Protein AF-A0A438KD83-F1 (afdb_monomer)

Nearest PDB structures (foldseek):
  3n6s-assembly1_A  TM=7.634E-01  e=1.535E-05  Homo sapiens
  3mva-assembly1_O  TM=7.651E-01  e=2.770E-05  Homo sapiens
  5crk-assembly1_O  TM=7.464E-01  e=3.279E-05  Homo sapiens
  3m66-assembly1_A  TM=6.874E-01  e=4.223E-05  Homo sapiens
  6z1p-assembly1_BY  TM=7.023E-01  e=1.232E-03  Tetrahymena thermophila SB210

Secondary structure (DSSP, 8-state):
-------------PPPPPPHHHHHHHHHHHHHTT---HHHHHHHHTT---S-SHHHHHHHHHHHHTT--TTTHHHHHHH-GGGGGS-IIIIIHHHHHHHHHTT--HHHHHHHHHH-GGGGGS-IIIIIHHHHHHHHHHH-SHHHHHHHHHH-GGGGGS-HHHHTHHHHHHHHHTT--HHHHHHHHHH-HHHHTS-HHHHHHHHHHHHHTT--TTSHHHHHHHHHHHTS-HHHHHIIIIIHHHHIIIIIT---HHHHHT-GGGGGS-IIIIIHHHHHHHHHHHHHHHHHHHTTT-THHHHHHHTSS-GGGGT---TTS---S--

Organism: Vitis vinifera (NCBI:txid29760)

InterPro domains:
  IPR003690 Transcription termination factor, mitochondrial/chloroplastic [PF02536] (60-212)
  IPR003690 Transcription termination factor, mitochondrial/chloroplastic [PF02536] (242-287)
  IPR003690 Transcription termination factor, mitochondrial/chloroplastic [PTHR13068] (23-239)
  IPR003690 Transcription termination factor, mitochondrial/chloroplastic [SM00733] (74-105)
  IPR003690 Transcription termination factor, mitochondrial/chloroplastic [SM00733] (110-141)
  IPR003690 Transcription termination factor, mitochondrial/chloroplastic [SM00733] (146-177)
  IPR003690 Transcription termination factor, mitochondrial/chloroplastic [SM00733] (182-212)
  IPR003690 Transcription termination factor, mitochondrial/chloroplastic [SM00733] (253-289)
  IPR038538 MTERF superfamily, mitochondrial/chloroplastic [G3DSA:1.25.70.10] (133-302)

Solvent-accessible surface area (backbone atoms only — not comparable to full-atom values): 18343 Å² total; per-residue (Å²): 139,87,84,84,84,80,86,77,87,77,83,80,78,71,84,78,78,79,62,71,70,47,57,51,50,28,28,48,46,32,28,74,76,42,62,28,52,69,69,50,14,52,61,37,42,75,69,40,81,52,91,66,64,68,55,36,50,46,33,53,50,54,42,41,79,42,39,37,46,79,87,37,43,27,60,24,35,68,76,45,44,54,59,44,74,46,51,44,73,84,58,46,41,60,50,53,52,52,47,42,76,52,74,38,48,40,66,51,42,22,56,34,38,41,75,39,46,69,51,75,76,51,50,51,79,84,30,40,50,54,31,51,53,50,44,33,71,66,54,71,37,51,72,46,37,48,50,18,39,69,75,31,44,66,60,55,69,41,57,44,77,80,55,36,48,58,57,53,48,54,42,45,75,66,49,32,43,69,70,43,52,40,47,38,47,46,77,45,43,61,58,58,68,45,57,68,69,64,41,54,52,44,53,51,53,43,44,76,69,69,42,54,46,75,39,65,53,31,56,50,38,42,51,37,54,70,73,48,55,70,72,57,46,44,42,35,62,79,42,61,44,42,46,43,43,34,74,74,65,66,43,58,66,73,60,49,64,71,47,42,62,66,71,63,49,51,53,80,84,47,48,49,59,52,49,53,51,48,51,53,52,52,50,52,53,50,33,68,72,40,26,88,83,39,62,65,48,47,40,42,73,72,65,78,43,58,73,73,77,70,70,63,80,68,89,82,81,80,81,86,82,90,133

Foldseek 3Di:
DDDDDDDDDDDDDDPDDDDPVQLVVQLCCCCPVQVADSVLSNVLSVVDTDDDCPQLVLLVVLLVVLQADSVLRNLLCSVPVCSSVDRCPPQQVVQSVVLVVLVQHSNLCNQLCSVPVCLSVDDVVQQQVVLLVVLCVLQVHSVLSSQLCNVPVCSSVDPCVPQQVVLVVVLVVLPQDSVLVNVCSRPPVVLSVDDPVVNVVLLVVLVVLVQRNPDSLSSVSSSLCSLDDPVLLCCCRVHDNVCCCCVVLVDDSVVCSVCVVLSSDDRVPPVVVVSVVVSLVVLVVVCVVCCVVPVVSVCCNVVVDDPVRVVPPDPPPPDDDDD

Sequence (323 aa):
MVAKGRFFSSSSTSPSSPNPNQYSFTVSYLTNSCGLSPQSALSASQKLRLVTPERPDSVLTLLRNYGITDAQLPKLLRVFPSLLLADPEKTLLPKLEFLHSKAFTRADLGRILSSCPLILSRSLDNQIIPCHNFLKSILRLDKTVVSACKRSPRILLENVKKNIVPKITALQEIGVPQSSVVFLIKHYPYVVQLKNDKFHEIVKEVMESGFDPLKMVFITAIQVFAGMSKSTWEQKWRFTGVDFLVNKMGWKLSAIIRVPITLGYSLEKRIIPRCSVGKVLILKGFVIKYQNHIPQLLNLYKGEVGVLELGFASEEICGIKQL

Mean predicted aligned error: 10.11 Å

pLDDT: mean 86.81, std 17.21, range [31.81, 98.56]

Structure (mmCIF, N/CA/C/O backbone):
data_AF-A0A438KD83-F1
#
_entry.id   AF-A0A438KD83-F1
#
loop_
_atom_site.group_PDB
_atom_site.id
_atom_site.type_symbol
_atom_site.label_atom_id
_atom_site.label_alt_id
_atom_site.label_comp_id
_atom_site.label_asym_id
_atom_site.label_entity_id
_atom_site.label_seq_id
_atom_site.pdbx_PDB_ins_code
_atom_site.Cartn_x
_atom_site.Cartn_y
_atom_site.Cartn_z
_atom_site.occupancy
_atom_site.B_iso_or_equiv
_atom_site.auth_seq_id
_atom_site.auth_comp_id
_atom_site.auth_asym_id
_atom_site.auth_atom_id
_atom_site.pdbx_PDB_model_num
ATOM 1 N N . MET A 1 1 ? 45.693 -56.301 -14.008 1.00 40.53 1 MET A N 1
ATOM 2 C CA . MET A 1 1 ? 46.792 -55.309 -14.074 1.00 40.53 1 MET A CA 1
ATOM 3 C C . MET A 1 1 ? 46.640 -54.494 -15.348 1.00 40.53 1 MET A C 1
ATOM 5 O O . MET A 1 1 ? 46.273 -55.067 -16.361 1.00 40.53 1 MET A O 1
ATOM 9 N N . VAL A 1 2 ? 46.952 -53.194 -15.264 1.00 34.53 2 VAL A N 1
ATOM 10 C CA . VAL A 1 2 ? 46.914 -52.150 -16.314 1.00 34.53 2 VAL A CA 1
ATOM 11 C C . VAL A 1 2 ? 45.548 -51.479 -16.539 1.00 34.53 2 VAL A C 1
ATOM 13 O O . VAL A 1 2 ? 44.796 -51.821 -17.444 1.00 34.53 2 VAL A O 1
ATOM 16 N N . ALA A 1 3 ? 45.275 -50.440 -15.741 1.00 32.44 3 ALA A N 1
ATOM 17 C CA . ALA A 1 3 ? 44.326 -49.380 -16.078 1.00 32.44 3 ALA A CA 1
ATOM 18 C C . ALA A 1 3 ? 45.110 -48.187 -16.661 1.00 32.44 3 ALA A C 1
ATOM 20 O O . ALA A 1 3 ? 45.987 -47.633 -16.000 1.00 32.44 3 ALA A O 1
ATOM 21 N N . LYS A 1 4 ? 44.821 -47.810 -17.913 1.00 34.84 4 LYS A N 1
ATOM 22 C CA . LYS A 1 4 ? 45.361 -46.605 -18.566 1.00 34.84 4 LYS A CA 1
ATOM 23 C C . LYS A 1 4 ? 44.558 -45.383 -18.111 1.00 34.84 4 LYS A C 1
ATOM 25 O O . LYS A 1 4 ? 43.408 -45.223 -18.512 1.00 34.84 4 LYS A O 1
ATOM 30 N N . GLY A 1 5 ? 45.169 -44.518 -17.306 1.00 31.81 5 GLY A N 1
ATOM 31 C CA . GLY A 1 5 ? 44.632 -43.195 -16.985 1.00 31.81 5 GLY A CA 1
ATOM 32 C C . GLY A 1 5 ? 44.773 -42.244 -18.176 1.00 31.81 5 GLY A C 1
ATOM 33 O O . GLY A 1 5 ? 45.874 -42.038 -18.682 1.00 31.81 5 GLY A O 1
ATOM 34 N N . ARG A 1 6 ? 43.659 -41.664 -18.634 1.00 34.44 6 ARG A N 1
ATOM 35 C CA . ARG A 1 6 ? 43.655 -40.496 -19.526 1.00 34.44 6 ARG A CA 1
ATOM 36 C C . ARG A 1 6 ? 43.576 -39.243 -18.656 1.00 34.44 6 ARG A C 1
ATOM 38 O O . ARG A 1 6 ? 42.544 -38.992 -18.042 1.00 34.44 6 ARG A O 1
ATOM 45 N N . PHE A 1 7 ? 44.658 -38.473 -18.607 1.00 33.97 7 PHE A N 1
ATOM 46 C CA . PHE A 1 7 ? 44.646 -37.115 -18.071 1.00 33.97 7 PHE A CA 1
ATOM 47 C C . PHE A 1 7 ? 43.997 -36.187 -19.105 1.00 33.97 7 PHE A C 1
ATOM 49 O O . PHE A 1 7 ? 44.507 -36.040 -20.213 1.00 33.97 7 PHE A O 1
ATOM 56 N N . PHE A 1 8 ? 42.866 -35.576 -18.754 1.00 36.00 8 PHE A N 1
ATOM 57 C CA . PHE A 1 8 ? 42.316 -34.436 -19.484 1.00 36.00 8 PHE A CA 1
ATOM 58 C C . PHE A 1 8 ? 42.875 -33.155 -18.855 1.00 36.00 8 PHE A C 1
ATOM 60 O O . PHE A 1 8 ? 42.572 -32.844 -17.706 1.00 36.00 8 PHE A O 1
ATOM 67 N N . SER A 1 9 ? 43.697 -32.414 -19.598 1.00 33.00 9 SER A N 1
ATOM 68 C CA . SER A 1 9 ? 44.111 -31.059 -19.229 1.00 33.00 9 SER A CA 1
ATOM 69 C C . SER A 1 9 ? 42.946 -30.098 -19.467 1.00 33.00 9 SER A C 1
ATOM 71 O O . SER A 1 9 ? 42.657 -29.743 -20.606 1.00 33.00 9 SER A O 1
ATOM 73 N N . SER A 1 10 ? 42.263 -29.674 -18.403 1.00 33.66 10 SER A N 1
ATOM 74 C CA . SER A 1 10 ? 41.317 -28.558 -18.462 1.00 33.66 10 SER A CA 1
ATOM 75 C C . SER A 1 10 ? 42.074 -27.244 -18.275 1.00 33.66 10 SER A C 1
ATOM 77 O O . SER A 1 10 ? 42.547 -26.947 -17.177 1.00 33.66 10 SER A O 1
ATOM 79 N N . SER A 1 11 ? 42.190 -26.447 -19.333 1.00 32.41 11 SER A N 1
ATOM 80 C CA . SER A 1 11 ? 42.606 -25.050 -19.241 1.00 32.41 11 SER A CA 1
ATOM 81 C C . SER A 1 11 ? 41.512 -24.248 -18.532 1.00 32.41 11 SER A C 1
ATOM 83 O O . SER A 1 11 ? 40.443 -23.980 -19.076 1.00 32.41 11 SER A O 1
ATOM 85 N N . SER A 1 12 ? 41.768 -23.872 -17.281 1.00 33.94 12 SER A N 1
ATOM 86 C CA . SER A 1 12 ? 40.937 -22.930 -16.539 1.00 33.94 12 SER A CA 1
ATOM 87 C C . SER A 1 12 ? 41.144 -21.523 -17.105 1.00 33.94 12 SER A C 1
ATOM 89 O O . SER A 1 12 ? 42.102 -20.836 -16.750 1.00 33.94 12 SER A O 1
ATOM 91 N N . THR A 1 13 ? 40.260 -21.073 -17.993 1.00 37.03 13 THR A N 1
ATOM 92 C CA . THR A 1 13 ? 40.142 -19.645 -18.306 1.00 37.03 13 THR A CA 1
ATOM 93 C C . THR A 1 13 ? 39.572 -18.922 -17.092 1.00 37.03 13 THR A C 1
ATOM 95 O O . THR A 1 13 ? 38.383 -19.032 -16.789 1.00 37.03 13 THR A O 1
ATOM 98 N N . SER A 1 14 ? 40.434 -18.193 -16.389 1.00 40.38 14 SER A N 1
ATOM 99 C CA . SER A 1 14 ? 40.052 -17.228 -15.360 1.00 40.38 14 SER A CA 1
ATOM 100 C C . SER A 1 14 ? 39.057 -16.208 -15.934 1.00 40.38 14 SER A C 1
ATOM 102 O O . SER A 1 14 ? 39.240 -15.766 -17.072 1.00 40.38 14 SER A O 1
ATOM 104 N N . PRO A 1 15 ? 38.021 -15.785 -15.186 1.00 42.84 15 PRO A N 1
ATOM 105 C CA . PRO A 1 15 ? 37.144 -14.716 -15.639 1.00 42.84 15 PRO A CA 1
ATOM 106 C C . PRO A 1 15 ? 37.966 -13.429 -15.748 1.00 42.84 15 PRO A C 1
ATOM 108 O O . PRO A 1 15 ? 38.537 -12.956 -14.766 1.00 42.84 15 PRO A O 1
ATOM 111 N N . SER A 1 16 ? 38.049 -12.879 -16.959 1.00 44.59 16 SER A N 1
ATOM 112 C CA . SER A 1 16 ? 38.706 -11.603 -17.234 1.00 44.59 16 SER A CA 1
ATOM 113 C C . SER A 1 16 ? 38.152 -10.521 -16.306 1.00 44.59 16 SER A C 1
ATOM 115 O O . SER A 1 16 ? 36.945 -10.250 -16.315 1.00 44.59 16 SER A O 1
ATOM 117 N N . SER A 1 17 ? 39.026 -9.896 -15.520 1.00 48.81 17 SER A N 1
ATOM 118 C CA . SER A 1 17 ? 38.699 -8.708 -14.739 1.00 48.81 17 SER A CA 1
ATOM 119 C C . SER A 1 17 ? 38.119 -7.621 -15.662 1.00 48.81 17 SER A C 1
ATOM 121 O O . SER A 1 17 ? 38.609 -7.424 -16.778 1.00 48.81 17 SER A O 1
ATOM 123 N N . PRO A 1 18 ? 37.042 -6.918 -15.267 1.00 49.91 18 PRO A N 1
ATOM 124 C CA . PRO A 1 18 ? 36.471 -5.876 -16.111 1.00 49.91 18 PRO A CA 1
ATOM 125 C C . PRO A 1 18 ? 37.455 -4.718 -16.339 1.00 49.91 18 PRO A C 1
ATOM 127 O O . PRO A 1 18 ? 38.092 -4.242 -15.403 1.00 49.91 18 PRO A O 1
ATOM 130 N N . ASN A 1 19 ? 37.500 -4.206 -17.569 1.00 50.91 19 ASN A N 1
ATOM 131 C CA . ASN A 1 19 ? 38.259 -3.013 -17.938 1.00 50.91 19 ASN A CA 1
ATOM 132 C C . ASN A 1 19 ? 37.745 -1.762 -17.168 1.00 50.91 19 ASN A C 1
ATOM 134 O O . ASN A 1 19 ? 36.548 -1.457 -17.274 1.00 50.91 19 ASN A O 1
ATOM 138 N N . PRO A 1 20 ? 38.606 -1.010 -16.448 1.00 57.19 20 PRO A N 1
ATOM 139 C CA . PRO A 1 20 ? 38.239 0.204 -15.701 1.00 57.19 20 PRO A CA 1
ATOM 140 C C . PRO A 1 20 ? 37.475 1.250 -16.529 1.00 57.19 20 PRO A C 1
ATOM 142 O O . PRO A 1 20 ? 36.573 1.921 -16.021 1.00 57.19 20 PRO A O 1
ATOM 145 N N . ASN A 1 21 ? 37.764 1.338 -17.832 1.00 61.16 21 ASN A N 1
ATOM 146 C CA . ASN A 1 21 ? 37.166 2.330 -18.728 1.00 61.16 21 ASN A CA 1
ATOM 147 C C . ASN A 1 21 ? 35.657 2.114 -18.957 1.00 61.16 21 ASN A C 1
ATOM 149 O O . ASN A 1 21 ? 34.928 3.073 -19.204 1.00 61.16 21 ASN A O 1
ATOM 153 N N . GLN A 1 22 ? 35.145 0.883 -18.828 1.00 58.66 22 GLN A N 1
ATOM 154 C CA . GLN A 1 22 ? 33.712 0.606 -19.028 1.00 58.66 22 GLN A CA 1
ATOM 155 C C . GLN A 1 22 ? 32.858 0.910 -17.791 1.00 58.66 22 GLN A C 1
ATOM 157 O O . GLN A 1 22 ? 31.693 1.299 -17.918 1.00 58.66 22 GLN A O 1
ATOM 162 N N . TYR A 1 23 ? 33.437 0.800 -16.593 1.00 68.81 23 TYR A N 1
ATOM 163 C CA . TYR A 1 23 ? 32.801 1.341 -15.392 1.00 68.81 23 TYR A CA 1
ATOM 164 C C . TYR A 1 23 ? 32.743 2.866 -15.448 1.00 68.81 23 TYR A C 1
ATOM 166 O O . TYR A 1 23 ? 31.722 3.445 -15.077 1.00 68.81 23 TYR A O 1
ATOM 174 N N . SER A 1 24 ? 33.784 3.497 -15.998 1.00 79.69 24 SER A N 1
ATOM 175 C CA . SER A 1 24 ? 33.802 4.941 -16.235 1.00 79.69 24 SER A CA 1
ATOM 176 C C . SER A 1 24 ? 32.681 5.390 -17.184 1.00 79.69 24 SER A C 1
ATOM 178 O O . SER A 1 24 ? 31.947 6.324 -16.852 1.00 79.69 24 SER A O 1
ATOM 180 N N . PHE A 1 25 ? 32.439 4.673 -18.293 1.00 91.88 25 PHE A N 1
ATOM 181 C CA . PHE A 1 25 ? 31.292 4.956 -19.174 1.00 91.88 25 PHE A CA 1
ATOM 182 C C . PHE A 1 25 ? 29.944 4.823 -18.453 1.00 91.88 25 PHE A C 1
ATOM 184 O O . PHE A 1 25 ? 29.134 5.746 -18.491 1.00 91.88 25 PHE A O 1
ATOM 191 N N . THR A 1 26 ? 29.707 3.704 -17.757 1.00 94.81 26 THR A N 1
ATOM 192 C CA . THR A 1 26 ? 28.424 3.464 -17.071 1.00 94.81 26 THR A CA 1
ATOM 193 C C . THR A 1 26 ? 28.135 4.547 -16.028 1.00 94.81 26 THR A C 1
ATOM 195 O O . THR A 1 26 ? 27.030 5.083 -15.988 1.00 94.81 26 THR A O 1
ATOM 198 N N . VAL A 1 27 ? 29.122 4.906 -15.200 1.00 94.31 27 VAL A N 1
ATOM 199 C CA . VAL A 1 27 ? 28.967 5.959 -14.181 1.00 94.31 27 VAL A CA 1
ATOM 200 C C . VAL A 1 27 ? 28.710 7.321 -14.829 1.00 94.31 27 VAL A C 1
ATOM 202 O O . VAL A 1 27 ? 27.822 8.050 -14.380 1.00 94.31 27 VAL A O 1
ATOM 205 N N . SER A 1 28 ? 29.429 7.644 -15.907 1.00 94.56 28 SER A N 1
ATOM 206 C CA . SER A 1 28 ? 29.265 8.910 -16.633 1.00 94.56 28 SER A CA 1
ATOM 207 C C . SER A 1 28 ? 27.881 9.017 -17.275 1.00 94.56 28 SER A C 1
ATOM 209 O O . SER A 1 28 ? 27.202 10.025 -17.102 1.00 94.56 28 SER A O 1
ATOM 211 N N . TYR A 1 29 ? 27.412 7.957 -17.939 1.00 96.25 29 TYR A N 1
ATOM 212 C CA . TYR A 1 29 ? 26.078 7.901 -18.543 1.00 96.25 29 TYR A CA 1
ATOM 213 C C . TYR A 1 29 ? 24.969 8.052 -17.491 1.00 96.25 29 TYR A C 1
ATOM 215 O O . TYR A 1 29 ? 24.037 8.840 -17.649 1.00 96.25 29 TYR A O 1
ATOM 223 N N . LEU A 1 30 ? 25.082 7.332 -16.373 1.00 96.25 30 LEU A N 1
ATOM 224 C CA . LEU A 1 30 ? 24.115 7.407 -15.278 1.00 96.25 30 LEU A CA 1
ATOM 225 C C . LEU A 1 30 ? 24.065 8.799 -14.625 1.00 96.25 30 LEU A C 1
ATOM 227 O O . LEU A 1 30 ? 22.999 9.237 -14.191 1.00 96.25 30 LEU A O 1
ATOM 231 N N . THR A 1 31 ? 25.194 9.500 -14.565 1.00 95.62 31 THR A N 1
ATOM 232 C CA . THR A 1 31 ? 25.260 10.857 -14.005 1.00 95.62 31 THR A CA 1
ATOM 233 C C . THR A 1 31 ? 24.697 11.879 -14.992 1.00 95.62 31 THR A C 1
ATOM 235 O O . THR A 1 31 ? 23.774 12.618 -14.657 1.00 95.62 31 THR A O 1
ATOM 238 N N . ASN A 1 32 ? 25.197 11.870 -16.228 1.00 93.81 32 ASN A N 1
ATOM 239 C CA . ASN A 1 32 ? 24.939 12.923 -17.210 1.00 93.81 32 ASN A CA 1
ATOM 240 C C . ASN A 1 32 ? 23.591 12.749 -17.922 1.00 93.81 32 ASN A C 1
ATOM 242 O O . ASN A 1 32 ? 22.862 13.720 -18.092 1.00 93.81 32 ASN A O 1
ATOM 246 N N . SER A 1 33 ? 23.237 11.518 -18.305 1.00 93.94 33 SER A N 1
ATOM 247 C CA . SER A 1 33 ? 22.031 11.237 -19.099 1.00 93.94 33 SER A CA 1
ATOM 248 C C . SER A 1 33 ? 20.834 10.822 -18.243 1.00 93.94 33 SER A C 1
ATOM 250 O O . SER A 1 33 ? 19.690 11.089 -18.604 1.00 93.94 33 SER A O 1
ATOM 252 N N . CYS A 1 34 ? 21.076 10.167 -17.101 1.00 94.19 34 CYS A N 1
ATOM 253 C CA . CYS A 1 34 ? 20.008 9.701 -16.205 1.00 94.19 34 CYS A CA 1
ATOM 254 C C . CYS A 1 34 ? 19.778 10.610 -14.985 1.00 94.19 34 CYS A C 1
ATOM 256 O O . CYS A 1 34 ? 18.840 10.358 -14.225 1.00 94.19 34 CYS A O 1
ATOM 258 N N . GLY A 1 35 ? 20.622 11.628 -14.769 1.00 94.56 35 GLY A N 1
ATOM 259 C CA . GLY A 1 35 ? 20.488 12.598 -13.677 1.00 94.56 35 GLY A CA 1
ATOM 260 C C . GLY A 1 35 ? 20.720 12.026 -12.272 1.00 94.56 35 GLY A C 1
ATOM 261 O O . GLY A 1 35 ? 20.193 12.563 -11.294 1.00 94.56 35 GLY A O 1
ATOM 262 N N . LEU A 1 36 ? 21.449 10.911 -12.138 1.00 95.81 36 LEU A N 1
ATOM 263 C CA . LEU A 1 36 ? 21.818 10.375 -10.825 1.00 95.81 36 LEU A CA 1
ATOM 264 C C . LEU A 1 36 ? 22.938 11.203 -10.185 1.00 95.81 36 LEU A C 1
ATOM 266 O O . LEU A 1 36 ? 23.827 11.704 -10.865 1.00 95.81 36 LEU A O 1
ATOM 270 N N . SER A 1 37 ? 22.944 11.287 -8.850 1.00 95.31 37 SER A N 1
ATOM 271 C CA . SER A 1 37 ? 24.113 11.817 -8.140 1.00 95.31 37 SER A CA 1
ATOM 272 C C . SER A 1 37 ? 25.330 10.908 -8.364 1.00 95.31 37 SER A C 1
ATOM 274 O O . SER A 1 37 ? 25.139 9.693 -8.481 1.00 95.31 37 SER A O 1
ATOM 276 N N . PRO A 1 38 ? 26.572 11.428 -8.326 1.00 93.44 38 PRO A N 1
ATOM 277 C CA . PRO A 1 38 ? 27.775 10.616 -8.540 1.00 93.44 38 PRO A CA 1
ATOM 278 C C . PRO A 1 38 ? 27.840 9.365 -7.648 1.00 93.44 38 PRO A C 1
ATOM 280 O O . PRO A 1 38 ? 28.140 8.269 -8.115 1.00 93.44 38 PRO A O 1
ATOM 283 N N . GLN A 1 39 ? 27.454 9.493 -6.373 1.00 92.81 39 GLN A N 1
ATOM 284 C CA . GLN A 1 39 ? 27.379 8.362 -5.439 1.00 92.81 39 GLN A CA 1
ATOM 285 C C . GLN A 1 39 ? 26.315 7.328 -5.843 1.00 92.81 3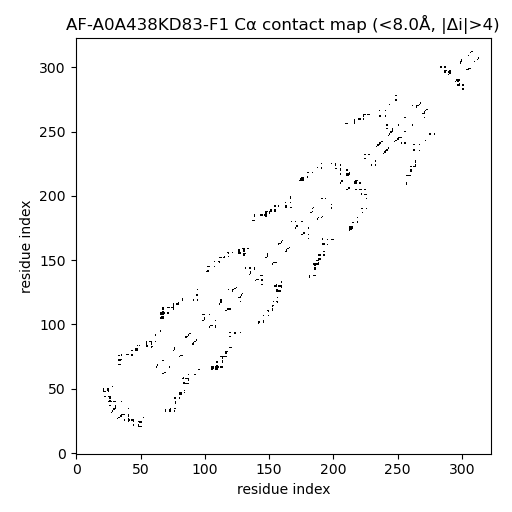9 GLN A C 1
ATOM 287 O O . GLN A 1 39 ? 26.558 6.122 -5.782 1.00 92.81 39 GLN A O 1
ATOM 292 N N . SER A 1 40 ? 25.133 7.782 -6.277 1.00 94.00 40 SER A N 1
ATOM 293 C CA . SER A 1 40 ? 24.065 6.882 -6.731 1.00 94.00 40 SER A CA 1
ATOM 294 C C . SER A 1 40 ? 24.439 6.189 -8.042 1.00 94.00 40 SER A C 1
ATOM 296 O O . SER A 1 40 ? 24.154 5.005 -8.197 1.00 94.00 40 SER A O 1
ATOM 298 N N . ALA A 1 41 ? 25.096 6.902 -8.961 1.00 94.38 41 ALA A N 1
ATOM 299 C CA . ALA A 1 41 ? 25.597 6.364 -10.221 1.00 94.38 41 ALA A CA 1
ATOM 300 C C . ALA A 1 41 ? 26.670 5.291 -9.986 1.00 94.38 41 ALA A C 1
ATOM 302 O O . ALA A 1 41 ? 26.603 4.223 -10.591 1.00 94.38 41 ALA A O 1
ATOM 303 N N . LEU A 1 42 ? 27.596 5.525 -9.048 1.00 92.88 42 LEU A N 1
ATOM 304 C CA . LEU A 1 42 ? 28.605 4.542 -8.650 1.00 92.88 42 LEU A CA 1
ATOM 305 C C . LEU A 1 42 ? 27.981 3.285 -8.024 1.00 92.88 42 LEU A C 1
ATOM 307 O O . LEU A 1 42 ? 28.355 2.169 -8.362 1.00 92.88 42 LEU A O 1
ATOM 311 N N . SER A 1 43 ? 26.991 3.440 -7.142 1.00 92.88 43 SER A N 1
ATOM 312 C CA . SER A 1 43 ? 26.280 2.285 -6.573 1.00 92.88 43 SER A CA 1
ATOM 313 C C . SER A 1 43 ? 25.473 1.520 -7.632 1.00 92.88 43 SER A C 1
ATOM 315 O O . SER A 1 43 ? 25.398 0.291 -7.607 1.00 92.88 43 SER A O 1
ATOM 317 N N . ALA A 1 44 ? 24.865 2.228 -8.585 1.00 93.12 44 ALA A N 1
ATOM 318 C CA . ALA A 1 44 ? 24.103 1.626 -9.671 1.00 93.12 44 ALA A CA 1
ATOM 319 C C . ALA A 1 44 ? 24.994 0.889 -10.688 1.00 93.12 44 ALA A C 1
ATOM 321 O O . ALA A 1 44 ? 24.593 -0.176 -11.161 1.00 93.12 44 ALA A O 1
ATOM 322 N N . SER A 1 45 ? 26.203 1.385 -10.975 1.00 92.69 45 SER A N 1
ATOM 323 C CA . SER A 1 45 ? 27.156 0.733 -11.890 1.00 92.69 45 SER A CA 1
ATOM 324 C C . SER A 1 45 ? 27.704 -0.595 -11.356 1.00 92.69 45 SER A C 1
ATOM 326 O O . SER A 1 45 ? 28.184 -1.425 -12.120 1.00 92.69 45 SER A O 1
ATOM 328 N N . GLN A 1 46 ? 27.569 -0.862 -10.055 1.00 90.38 46 GLN A N 1
ATOM 329 C CA . GLN A 1 46 ? 27.850 -2.187 -9.492 1.00 90.38 46 GLN A CA 1
ATOM 330 C C . GLN A 1 46 ? 26.771 -3.222 -9.854 1.00 90.38 46 GLN A C 1
ATOM 332 O O . GLN A 1 46 ? 27.028 -4.422 -9.810 1.00 90.38 46 GLN A O 1
ATOM 337 N N . LYS A 1 47 ? 25.556 -2.777 -10.205 1.00 89.75 47 LYS A N 1
ATOM 338 C CA . LYS A 1 47 ? 24.397 -3.641 -10.501 1.00 89.75 47 LYS A CA 1
ATOM 339 C C . LYS A 1 47 ? 24.156 -3.844 -11.994 1.00 89.75 47 LYS A C 1
ATOM 341 O O . LYS A 1 47 ? 23.355 -4.699 -12.364 1.00 89.75 47 LYS A O 1
ATOM 346 N N . LEU A 1 48 ? 24.784 -3.039 -12.847 1.00 92.44 48 LEU A N 1
ATOM 347 C CA . LEU A 1 48 ? 24.672 -3.134 -14.298 1.00 92.44 48 LEU A CA 1
ATOM 348 C C . LEU A 1 48 ? 25.926 -2.596 -14.968 1.00 92.44 48 LEU A C 1
ATOM 350 O O . LEU A 1 48 ? 26.594 -1.717 -14.435 1.00 92.44 48 LEU A O 1
ATOM 354 N N . ARG A 1 49 ? 26.172 -3.052 -16.190 1.00 90.56 49 ARG A N 1
ATOM 355 C CA . ARG A 1 49 ? 27.243 -2.540 -17.039 1.00 90.56 49 ARG A CA 1
ATOM 356 C C . ARG A 1 49 ? 26.658 -2.143 -18.383 1.00 90.56 49 ARG A C 1
ATOM 358 O O . ARG A 1 49 ? 26.069 -2.983 -19.060 1.00 90.56 49 ARG A O 1
ATOM 365 N N . LEU A 1 50 ? 26.812 -0.876 -18.745 1.00 93.00 50 LEU A N 1
ATOM 366 C CA . LEU A 1 50 ? 26.465 -0.373 -20.070 1.00 93.00 50 LEU A CA 1
ATOM 367 C C . LEU A 1 50 ? 27.701 -0.443 -20.958 1.00 93.00 50 LEU A C 1
ATOM 369 O O . LEU A 1 50 ? 28.807 -0.125 -20.521 1.00 93.00 50 LEU A O 1
ATOM 373 N N . VAL A 1 51 ? 27.497 -0.877 -22.197 1.00 89.12 51 VAL A N 1
ATOM 374 C CA . VAL A 1 51 ? 28.541 -0.878 -23.230 1.00 89.12 51 VAL A CA 1
ATOM 375 C C . VAL A 1 51 ? 28.321 0.287 -24.186 1.00 89.12 51 VAL A C 1
ATOM 377 O O . VAL A 1 51 ? 29.279 0.949 -24.567 1.00 89.12 51 VAL A O 1
ATOM 380 N N . THR A 1 52 ? 27.062 0.559 -24.526 1.00 92.06 52 THR A N 1
ATOM 381 C CA . THR A 1 52 ? 26.665 1.575 -25.497 1.00 92.06 52 THR A CA 1
ATOM 382 C C . THR A 1 52 ? 25.376 2.287 -25.044 1.00 92.06 52 THR A C 1
ATOM 384 O O . THR A 1 52 ? 24.650 1.745 -24.195 1.00 92.06 52 THR A O 1
ATOM 387 N N . PRO A 1 53 ? 25.095 3.508 -25.540 1.00 94.50 53 PRO A N 1
ATOM 388 C CA . PRO A 1 53 ? 23.945 4.297 -25.106 1.00 94.50 53 PRO A CA 1
ATOM 389 C C . PRO A 1 53 ? 22.622 3.930 -25.804 1.00 94.50 53 PRO A C 1
ATOM 391 O O . PRO A 1 53 ? 21.564 4.267 -25.287 1.00 94.50 53 PRO A O 1
ATOM 394 N N . GLU A 1 54 ? 22.618 3.196 -26.921 1.00 96.19 54 GLU A N 1
ATOM 395 C CA . GLU A 1 54 ? 21.418 3.073 -27.772 1.00 96.19 54 GLU A CA 1
ATOM 396 C C . GLU A 1 54 ? 20.263 2.346 -27.067 1.00 96.19 54 GLU A C 1
ATOM 398 O O . GLU A 1 54 ? 19.112 2.791 -27.105 1.00 96.19 54 GLU A O 1
ATOM 403 N N . ARG A 1 55 ? 20.554 1.233 -26.378 1.00 95.56 55 ARG A N 1
ATOM 404 C CA . ARG A 1 55 ? 19.544 0.508 -25.589 1.00 95.56 55 ARG A CA 1
ATOM 405 C C . ARG A 1 55 ? 19.023 1.337 -24.411 1.00 95.56 55 ARG A C 1
ATOM 407 O O . ARG A 1 55 ? 17.802 1.480 -24.316 1.00 95.56 55 ARG A O 1
ATOM 414 N N . PRO A 1 56 ? 19.871 1.860 -23.503 1.00 97.00 56 PRO A N 1
ATOM 415 C CA . PRO A 1 56 ? 19.369 2.654 -22.392 1.00 97.00 56 PRO A CA 1
ATOM 416 C C . PRO A 1 56 ? 18.644 3.923 -22.870 1.00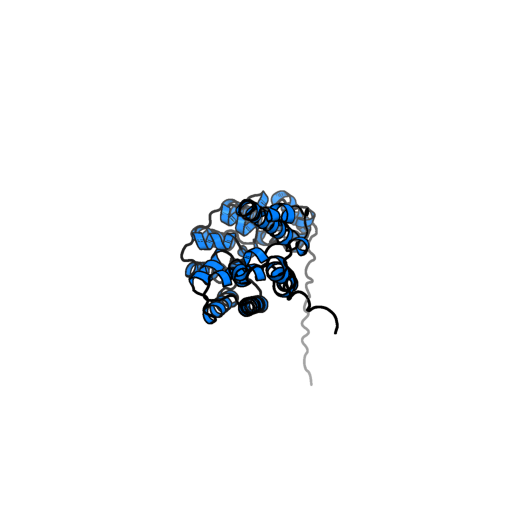 97.00 56 PRO A C 1
ATOM 418 O O . PRO A 1 56 ? 17.589 4.223 -22.319 1.00 97.00 56 PRO A O 1
ATOM 421 N N . ASP A 1 57 ? 19.082 4.587 -23.945 1.00 97.81 57 ASP A N 1
ATOM 422 C CA . ASP A 1 57 ? 18.371 5.738 -24.526 1.00 97.81 57 ASP A CA 1
ATOM 423 C C . ASP A 1 57 ? 16.980 5.355 -25.046 1.00 97.81 57 ASP A C 1
ATOM 425 O O . ASP A 1 57 ? 16.001 6.071 -24.809 1.00 97.81 57 ASP A O 1
ATOM 429 N N . SER A 1 58 ? 16.861 4.189 -25.687 1.00 98.19 58 SER A N 1
ATOM 430 C CA . SER A 1 58 ? 15.571 3.648 -26.132 1.00 98.19 58 SER A CA 1
ATOM 431 C C . SER A 1 58 ? 14.642 3.355 -24.947 1.00 98.19 58 SER A C 1
ATOM 433 O O . SER A 1 58 ? 13.456 3.687 -24.984 1.00 98.19 58 SER A O 1
ATOM 435 N N . VAL A 1 59 ? 15.178 2.798 -23.853 1.00 98.25 59 VAL A N 1
ATOM 436 C CA . VAL A 1 59 ? 14.429 2.583 -22.603 1.00 98.25 59 VAL A CA 1
ATOM 437 C C . VAL A 1 59 ? 13.968 3.914 -22.004 1.00 98.25 59 VAL A C 1
ATOM 439 O O . VAL A 1 59 ? 12.794 4.048 -21.656 1.00 98.25 59 VAL A O 1
ATOM 442 N N . LEU A 1 60 ? 14.848 4.914 -21.901 1.00 97.75 60 LEU A N 1
ATOM 443 C CA . LEU A 1 60 ? 14.501 6.235 -21.366 1.00 97.75 60 LEU A CA 1
ATOM 444 C C . LEU A 1 60 ? 13.423 6.921 -22.214 1.00 97.75 60 LEU A C 1
ATOM 446 O O . LEU A 1 60 ? 12.467 7.471 -21.668 1.00 97.75 60 LEU A O 1
ATOM 450 N N . THR A 1 61 ? 13.541 6.844 -23.539 1.00 98.31 61 THR A N 1
ATOM 451 C CA . THR A 1 61 ? 12.559 7.393 -24.485 1.00 98.31 61 THR A CA 1
ATOM 452 C C . THR A 1 61 ? 11.194 6.733 -24.313 1.00 98.31 61 THR A C 1
ATOM 454 O O . THR A 1 61 ? 10.185 7.425 -24.169 1.00 98.31 61 THR A O 1
ATOM 457 N N . LEU A 1 62 ? 11.152 5.401 -24.227 1.00 98.31 62 LEU A N 1
ATOM 458 C CA . LEU A 1 62 ? 9.916 4.667 -23.971 1.00 98.31 62 LEU A CA 1
ATOM 459 C C . LEU A 1 62 ? 9.273 5.083 -22.639 1.00 98.31 62 LEU A C 1
ATOM 461 O O . LEU A 1 62 ? 8.070 5.337 -22.586 1.00 98.31 62 LEU A O 1
ATOM 465 N N . LEU A 1 63 ? 10.059 5.196 -21.565 1.00 97.31 63 LEU A N 1
ATOM 466 C CA . LEU A 1 63 ? 9.548 5.630 -20.262 1.00 97.31 63 LEU A CA 1
ATOM 467 C C . LEU A 1 63 ? 8.946 7.046 -20.332 1.00 97.31 63 LEU A C 1
ATOM 469 O O . LEU A 1 63 ? 7.852 7.274 -19.806 1.00 97.31 63 LEU A O 1
ATOM 473 N N . ARG A 1 64 ? 9.597 7.982 -21.032 1.00 97.25 64 ARG A N 1
ATOM 474 C CA . ARG A 1 64 ? 9.064 9.339 -21.249 1.00 97.25 64 ARG A CA 1
ATOM 475 C C . ARG A 1 64 ? 7.741 9.321 -22.013 1.00 97.25 64 ARG A C 1
ATOM 477 O O . ARG A 1 64 ? 6.780 9.957 -21.580 1.00 97.25 64 ARG A O 1
ATOM 484 N N . ASN A 1 65 ? 7.642 8.510 -23.066 1.00 96.94 65 ASN A N 1
ATOM 485 C CA . ASN A 1 65 ? 6.415 8.347 -23.857 1.00 96.94 65 ASN A CA 1
ATOM 486 C C . ASN A 1 65 ? 5.228 7.811 -23.034 1.00 96.94 65 ASN A C 1
ATOM 488 O O . ASN A 1 65 ? 4.065 8.052 -23.376 1.00 96.94 65 ASN A O 1
ATOM 492 N N . TYR A 1 66 ? 5.505 7.131 -21.918 1.00 96.69 66 TYR A N 1
ATOM 493 C CA . TYR A 1 66 ? 4.507 6.636 -20.968 1.00 96.69 66 TYR A CA 1
ATOM 494 C C . TYR A 1 66 ? 4.359 7.495 -19.701 1.00 96.69 66 TYR A C 1
ATOM 496 O O . TYR A 1 66 ? 3.705 7.079 -18.745 1.00 96.69 66 TYR A O 1
ATOM 504 N N . GLY A 1 67 ? 4.880 8.726 -19.713 1.00 95.25 67 GLY A N 1
ATOM 505 C CA . GLY A 1 67 ? 4.614 9.741 -18.691 1.00 95.25 67 GLY A CA 1
ATOM 506 C C . GLY A 1 67 ? 5.574 9.757 -17.505 1.00 95.25 67 GLY A C 1
ATOM 507 O O . GLY A 1 67 ? 5.286 10.439 -16.519 1.00 95.25 67 GLY A O 1
ATOM 508 N N . ILE A 1 68 ? 6.698 9.036 -17.570 1.00 96.44 68 ILE A N 1
ATOM 509 C CA . ILE A 1 68 ? 7.774 9.172 -16.585 1.00 96.44 68 ILE A CA 1
ATOM 510 C C . ILE A 1 68 ? 8.578 10.428 -16.938 1.00 96.44 68 ILE A C 1
ATOM 512 O O . ILE A 1 68 ? 9.156 10.518 -18.017 1.00 96.44 68 ILE A O 1
ATOM 516 N N . THR A 1 69 ? 8.623 11.400 -16.029 1.00 95.88 69 THR A N 1
ATOM 517 C CA . THR A 1 69 ? 9.329 12.671 -16.263 1.00 95.88 69 THR A CA 1
ATOM 518 C C . THR A 1 69 ? 10.818 12.581 -15.926 1.00 95.88 69 THR A C 1
ATOM 520 O O . THR A 1 69 ? 11.232 11.732 -15.132 1.00 95.88 69 THR A O 1
ATOM 523 N N . ASP A 1 70 ? 11.627 13.514 -16.436 1.00 94.50 70 ASP A N 1
ATOM 524 C CA . ASP A 1 70 ? 13.057 13.589 -16.098 1.00 94.50 70 ASP A CA 1
ATOM 525 C C . ASP A 1 70 ? 13.301 13.793 -14.597 1.00 94.50 70 ASP A C 1
ATOM 527 O O . ASP A 1 70 ? 14.243 13.242 -14.043 1.00 94.50 70 ASP A O 1
ATOM 531 N N . ALA A 1 71 ? 12.393 14.473 -13.891 1.00 94.81 71 ALA A N 1
ATOM 532 C CA . ALA A 1 71 ? 12.454 14.591 -12.432 1.00 94.81 71 ALA A CA 1
ATOM 533 C C . ALA A 1 71 ? 12.209 13.250 -11.701 1.00 94.81 71 ALA A C 1
ATOM 535 O O . ALA A 1 71 ? 12.629 13.065 -10.557 1.00 94.81 71 ALA A O 1
ATOM 536 N N . GLN A 1 72 ? 11.506 12.307 -12.333 1.00 95.69 72 GLN A N 1
ATOM 537 C CA . GLN A 1 72 ? 11.181 10.995 -11.768 1.00 95.69 72 GLN A CA 1
ATOM 538 C C . GLN A 1 72 ? 12.214 9.916 -12.117 1.00 95.69 72 GLN A C 1
ATOM 540 O O . GLN A 1 72 ? 12.382 8.979 -11.328 1.00 95.69 72 GLN A O 1
ATOM 545 N N . LEU A 1 73 ? 12.898 10.042 -13.259 1.00 95.38 73 LEU A N 1
ATOM 546 C CA . LEU A 1 73 ? 13.877 9.071 -13.760 1.00 95.38 73 LEU A CA 1
ATOM 547 C C . LEU A 1 73 ? 15.016 8.774 -12.765 1.00 95.38 73 LEU A C 1
ATOM 549 O O . LEU A 1 73 ? 15.214 7.594 -12.465 1.00 95.38 73 LEU A O 1
ATOM 553 N N . PRO A 1 74 ? 15.697 9.764 -12.150 1.00 95.12 74 PRO A N 1
ATOM 554 C CA . PRO A 1 74 ? 16.752 9.491 -11.175 1.00 95.12 74 PRO A CA 1
ATOM 555 C C . PRO A 1 74 ? 16.254 8.651 -9.997 1.00 95.12 74 PRO A C 1
ATOM 557 O O . PRO A 1 74 ? 16.888 7.684 -9.575 1.00 95.12 74 PRO A O 1
ATOM 560 N N . LYS A 1 75 ? 15.066 8.973 -9.468 1.00 93.88 75 LYS A N 1
ATOM 561 C CA . LYS A 1 75 ? 14.473 8.235 -8.345 1.00 93.88 75 LYS A CA 1
ATOM 562 C C . LYS A 1 75 ? 14.177 6.785 -8.725 1.00 93.88 75 LYS A C 1
ATOM 564 O O . LYS A 1 75 ? 14.428 5.884 -7.923 1.00 93.88 75 LYS A O 1
ATOM 569 N N . LEU A 1 76 ? 13.653 6.582 -9.930 1.00 95.44 76 LEU A N 1
ATOM 570 C CA . LEU A 1 76 ? 13.335 5.276 -10.486 1.00 95.44 76 LEU A CA 1
ATOM 571 C C . LEU A 1 76 ? 14.602 4.426 -10.659 1.00 95.44 76 LEU A C 1
ATOM 573 O O . LEU A 1 76 ? 14.684 3.310 -10.140 1.00 95.44 76 LEU A O 1
ATOM 577 N N . LEU A 1 77 ? 15.605 4.980 -11.338 1.00 95.56 77 LEU A N 1
ATOM 578 C CA . LEU A 1 77 ? 16.839 4.286 -11.701 1.00 95.56 77 LEU A CA 1
ATOM 579 C C . LEU A 1 77 ? 17.739 4.039 -10.494 1.00 95.56 77 LEU A C 1
ATOM 581 O O . LEU A 1 77 ? 18.411 3.019 -10.437 1.00 95.56 77 LEU A O 1
ATOM 585 N N . ARG A 1 78 ? 17.681 4.882 -9.459 1.00 93.75 78 ARG A N 1
ATOM 586 C CA . ARG A 1 78 ? 18.356 4.600 -8.184 1.00 93.75 78 ARG A CA 1
ATOM 587 C C . ARG A 1 78 ? 17.866 3.294 -7.547 1.00 93.75 78 ARG A C 1
ATOM 589 O O . ARG A 1 78 ? 18.650 2.574 -6.932 1.00 93.75 78 ARG A O 1
ATOM 596 N N . VAL A 1 79 ? 16.569 2.996 -7.664 1.00 93.75 79 VAL A N 1
ATOM 597 C CA . VAL A 1 79 ? 15.965 1.778 -7.098 1.00 93.75 79 VAL A CA 1
ATOM 598 C C . VAL A 1 79 ? 16.158 0.582 -8.026 1.00 93.75 79 VAL A C 1
ATOM 600 O O . VAL A 1 79 ? 16.478 -0.506 -7.548 1.00 93.75 79 VAL A O 1
ATOM 603 N N . PHE A 1 80 ? 15.972 0.770 -9.334 1.00 95.00 80 PHE A N 1
ATOM 604 C CA . PHE A 1 80 ? 16.026 -0.310 -10.317 1.00 95.00 80 PHE A CA 1
ATOM 605 C C . PHE A 1 80 ? 16.882 0.069 -11.537 1.00 95.00 80 PHE A C 1
ATOM 607 O O . PHE A 1 80 ? 16.347 0.309 -12.619 1.00 95.00 80 PHE A O 1
ATOM 614 N N . PRO A 1 81 ? 18.217 0.127 -11.381 1.00 94.94 81 PRO A N 1
ATOM 615 C CA . PRO A 1 81 ? 19.096 0.630 -12.433 1.00 94.94 81 PRO A CA 1
ATOM 616 C C . PRO A 1 81 ? 19.186 -0.354 -13.610 1.00 94.94 81 PRO A C 1
ATOM 618 O O . PRO A 1 81 ? 19.201 0.069 -14.763 1.00 94.94 81 PRO A O 1
ATOM 621 N N . SER A 1 82 ? 19.139 -1.669 -13.353 1.00 95.69 82 SER A N 1
ATOM 622 C CA . SER A 1 82 ? 19.185 -2.707 -14.395 1.00 95.69 82 SER A CA 1
ATOM 623 C C . SER A 1 82 ? 17.982 -2.701 -15.346 1.00 95.69 82 SER A C 1
ATOM 625 O O . SER A 1 82 ? 18.015 -3.401 -16.354 1.00 95.69 82 SER A O 1
ATOM 627 N N . LEU A 1 83 ? 16.966 -1.865 -15.097 1.00 96.19 83 LEU A N 1
ATOM 628 C CA . LEU A 1 83 ? 15.915 -1.568 -16.071 1.00 96.19 83 LEU A CA 1
ATOM 629 C C . LEU A 1 83 ? 16.485 -1.088 -17.415 1.00 96.19 83 LEU A C 1
ATOM 631 O O . LEU A 1 83 ? 15.930 -1.414 -18.457 1.00 96.19 83 LEU A O 1
ATOM 635 N N . LEU A 1 84 ? 17.612 -0.371 -17.395 1.00 96.94 84 LEU A N 1
ATOM 636 C CA . LEU A 1 84 ? 18.305 0.122 -18.591 1.00 96.94 84 LEU A CA 1
ATOM 637 C C . LEU A 1 84 ? 18.852 -0.992 -19.497 1.00 96.94 84 LEU A C 1
ATOM 639 O O . LEU A 1 84 ? 19.186 -0.742 -20.652 1.00 96.94 84 LEU A O 1
ATOM 643 N N . LEU A 1 85 ? 18.952 -2.220 -18.982 1.00 95.56 85 LEU A N 1
ATOM 644 C CA . LEU A 1 85 ? 19.370 -3.393 -19.748 1.00 95.56 85 LEU A CA 1
ATOM 645 C C . LEU A 1 85 ? 18.193 -4.124 -20.405 1.00 95.56 85 LEU A C 1
ATOM 647 O O . LEU A 1 85 ? 18.424 -5.035 -21.198 1.00 95.56 85 LEU A O 1
ATOM 651 N N . ALA A 1 86 ? 16.952 -3.769 -20.063 1.00 96.06 86 ALA A N 1
ATOM 652 C CA . ALA A 1 86 ? 15.773 -4.432 -20.598 1.00 96.06 86 ALA A CA 1
ATOM 653 C C . ALA A 1 86 ? 15.591 -4.135 -22.091 1.00 96.06 86 ALA A C 1
ATOM 655 O O . ALA A 1 86 ? 15.955 -3.067 -22.583 1.00 96.06 86 ALA A O 1
ATOM 656 N N . ASP A 1 87 ? 14.978 -5.081 -22.799 1.00 96.62 87 ASP A N 1
ATOM 657 C CA . ASP A 1 87 ? 14.531 -4.859 -24.170 1.00 96.62 87 ASP A CA 1
ATOM 658 C C . ASP A 1 87 ? 13.290 -3.939 -24.153 1.00 96.62 87 ASP A C 1
ATOM 660 O O . ASP A 1 87 ? 12.263 -4.320 -23.566 1.00 96.62 87 ASP A O 1
ATOM 664 N N . PRO A 1 88 ? 13.363 -2.726 -24.733 1.00 96.69 88 PRO A N 1
ATOM 665 C CA . PRO A 1 88 ? 12.260 -1.774 -24.679 1.00 96.69 88 PRO A CA 1
ATOM 666 C C . PRO A 1 88 ? 11.004 -2.311 -25.374 1.00 96.69 88 PRO A C 1
ATOM 668 O O . PRO A 1 88 ? 9.915 -2.170 -24.822 1.00 96.69 88 PRO A O 1
ATOM 671 N N . GLU A 1 89 ? 11.141 -2.985 -26.516 1.00 96.31 89 GLU A N 1
ATOM 672 C CA . GLU A 1 89 ? 10.018 -3.442 -27.342 1.00 96.31 89 GLU A CA 1
ATOM 673 C C . GLU A 1 89 ? 9.436 -4.764 -26.848 1.00 96.31 89 GLU A C 1
ATOM 675 O O . GLU A 1 89 ? 8.224 -4.916 -26.741 1.00 96.31 89 GLU A O 1
ATOM 680 N N . LYS A 1 90 ? 10.289 -5.733 -26.508 1.00 96.44 90 LYS A N 1
ATOM 681 C CA . LYS A 1 90 ? 9.841 -7.086 -26.147 1.00 96.44 90 LYS A CA 1
ATOM 682 C C . LYS A 1 90 ? 9.508 -7.231 -24.671 1.00 96.44 90 LYS A C 1
ATOM 684 O O . LYS A 1 90 ? 8.719 -8.097 -24.303 1.00 96.44 90 LYS A O 1
ATOM 689 N N . THR A 1 91 ? 10.124 -6.423 -23.805 1.00 95.94 91 THR A N 1
ATOM 690 C CA . THR A 1 91 ? 9.972 -6.579 -22.349 1.00 95.94 91 THR A CA 1
ATOM 691 C C . THR A 1 91 ? 9.134 -5.476 -21.723 1.00 95.94 91 THR A C 1
ATOM 693 O O . THR A 1 91 ? 8.251 -5.771 -20.915 1.00 95.94 91 THR A O 1
ATOM 696 N N . LEU A 1 92 ? 9.425 -4.208 -22.021 1.00 97.62 92 LEU A N 1
ATOM 697 C CA . LEU A 1 92 ? 8.813 -3.082 -21.308 1.00 97.62 92 LEU A CA 1
ATOM 698 C C . LEU A 1 92 ? 7.518 -2.606 -21.958 1.00 97.62 92 LEU A C 1
ATOM 700 O O . LEU A 1 92 ? 6.521 -2.438 -21.252 1.00 97.62 92 LEU A O 1
ATOM 704 N N . LEU A 1 93 ? 7.520 -2.430 -23.278 1.00 98.06 93 LEU A N 1
ATOM 705 C CA . LEU A 1 93 ? 6.379 -1.918 -24.030 1.00 98.06 93 LEU A CA 1
ATOM 706 C C . LEU A 1 93 ? 5.092 -2.728 -23.786 1.00 98.06 93 LEU A C 1
ATOM 708 O O . LEU A 1 93 ? 4.108 -2.098 -23.400 1.00 98.06 93 LEU A O 1
ATOM 712 N N . PRO A 1 94 ? 5.078 -4.079 -23.821 1.00 98.31 94 PRO A N 1
ATOM 713 C CA . PRO A 1 94 ? 3.845 -4.842 -23.612 1.00 98.31 94 PRO A CA 1
ATOM 714 C C . PRO A 1 94 ? 3.248 -4.625 -22.215 1.00 98.31 94 PRO A C 1
ATOM 716 O O . PRO A 1 94 ? 2.031 -4.611 -22.030 1.00 98.31 94 PRO A O 1
ATOM 719 N N . LYS A 1 95 ? 4.100 -4.404 -21.201 1.00 97.81 95 LYS A N 1
ATOM 720 C CA . LYS A 1 95 ? 3.657 -4.117 -19.826 1.00 97.81 95 LYS A CA 1
ATOM 721 C C . LYS A 1 95 ? 3.033 -2.728 -19.726 1.00 97.81 95 LYS A C 1
ATOM 723 O O . LYS A 1 95 ? 2.027 -2.558 -19.037 1.00 97.81 95 LYS A O 1
ATOM 728 N N . LEU A 1 96 ? 3.635 -1.744 -20.389 1.00 97.69 96 LEU A N 1
ATOM 729 C CA . LEU A 1 96 ? 3.164 -0.362 -20.400 1.00 97.69 96 LEU A CA 1
ATOM 730 C C . LEU A 1 96 ? 1.860 -0.221 -21.195 1.00 97.69 96 LEU A C 1
ATOM 732 O O . LEU A 1 96 ? 0.916 0.390 -20.694 1.00 97.69 96 LEU A O 1
ATOM 736 N N . GLU A 1 97 ? 1.771 -0.855 -22.364 1.00 97.75 97 GLU A N 1
ATOM 737 C CA . GLU A 1 97 ? 0.558 -0.920 -23.186 1.00 97.75 97 GLU A CA 1
ATOM 738 C C . GLU A 1 97 ? -0.585 -1.601 -22.450 1.00 97.75 97 GLU A C 1
ATOM 740 O O . GLU A 1 97 ? -1.692 -1.062 -22.399 1.00 97.75 97 GLU A O 1
ATOM 745 N N . PHE A 1 98 ? -0.315 -2.743 -21.809 1.00 97.81 98 PHE A N 1
ATOM 746 C CA . PHE A 1 98 ? -1.317 -3.415 -20.996 1.00 97.81 98 PHE A CA 1
ATOM 747 C C . PHE A 1 98 ? -1.862 -2.473 -19.923 1.00 97.81 98 PHE A C 1
ATOM 749 O O . PHE A 1 98 ? -3.073 -2.270 -19.859 1.00 97.81 98 PHE A O 1
ATOM 756 N N . LEU A 1 99 ? -1.004 -1.853 -19.106 1.00 96.25 99 LEU A N 1
ATOM 757 C CA . LEU A 1 99 ? -1.473 -0.955 -18.049 1.00 96.25 99 LEU A CA 1
ATOM 758 C C . LEU A 1 99 ? -2.241 0.243 -18.627 1.00 96.25 99 LEU A C 1
ATOM 760 O O . LEU A 1 99 ? -3.318 0.564 -18.129 1.00 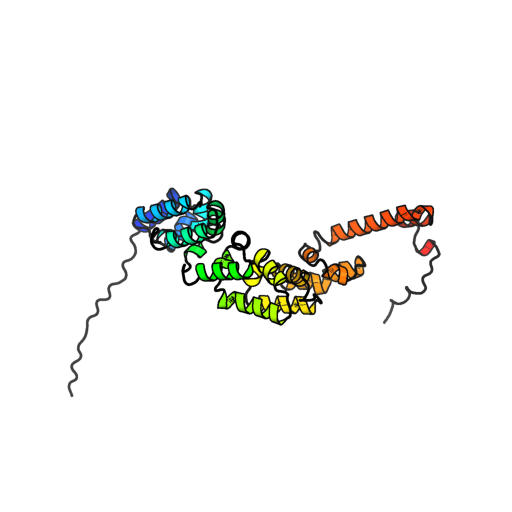96.25 99 LEU A O 1
ATOM 764 N N . HIS A 1 100 ? -1.760 0.855 -19.709 1.00 96.00 100 HIS A N 1
ATOM 765 C CA . HIS A 1 100 ? -2.468 1.947 -20.379 1.00 96.00 100 HIS A CA 1
ATOM 766 C C . HIS A 1 100 ? -3.859 1.512 -20.881 1.00 96.00 100 HIS A C 1
ATOM 768 O O . HIS A 1 100 ? -4.848 2.208 -20.648 1.00 96.00 100 HIS A O 1
ATOM 774 N N . SER A 1 101 ? -3.974 0.306 -21.455 1.00 96.56 101 SER A N 1
ATOM 775 C CA . SER A 1 101 ? -5.253 -0.281 -21.892 1.00 96.56 101 SER A CA 1
ATOM 776 C C . SER A 1 101 ? -6.248 -0.503 -20.744 1.00 96.56 101 SER A C 1
ATOM 778 O O . SER A 1 101 ? -7.452 -0.600 -20.971 1.00 96.56 101 SER A O 1
ATOM 780 N N . LYS A 1 102 ? -5.771 -0.562 -19.492 1.00 96.25 102 LYS A N 1
ATOM 781 C CA . LYS A 1 102 ? -6.587 -0.740 -18.280 1.00 96.25 102 LYS A CA 1
ATOM 782 C C . LYS A 1 102 ? -6.933 0.575 -17.582 1.00 96.25 102 LYS A C 1
ATOM 784 O O . LYS A 1 102 ? -7.086 0.614 -16.361 1.00 96.25 102 LYS A O 1
ATOM 789 N N . ALA A 1 103 ? -7.075 1.641 -18.366 1.00 94.06 103 ALA A N 1
ATOM 790 C CA . ALA A 1 103 ? -7.454 2.983 -17.928 1.00 94.06 103 ALA A CA 1
ATOM 791 C C . ALA A 1 103 ? -6.430 3.697 -17.022 1.00 94.06 103 ALA A C 1
ATOM 793 O O . ALA A 1 103 ? -6.777 4.681 -16.365 1.00 94.06 103 ALA A O 1
ATOM 794 N N . PHE A 1 104 ? -5.171 3.246 -16.981 1.00 96.56 104 PHE A N 1
ATOM 795 C CA . PHE A 1 104 ? -4.101 4.016 -16.349 1.00 96.56 104 PHE A CA 1
ATOM 796 C C . PHE A 1 104 ? -3.655 5.127 -17.298 1.00 96.56 104 PHE A C 1
ATOM 798 O O . PHE A 1 104 ? -3.151 4.861 -18.388 1.00 96.56 104 PHE A O 1
ATOM 805 N N . THR A 1 105 ? -3.796 6.383 -16.876 1.00 96.94 105 THR A N 1
ATOM 806 C CA . THR A 1 105 ? -3.252 7.505 -17.650 1.00 96.94 105 THR A CA 1
ATOM 807 C C . THR A 1 105 ? -1.723 7.504 -17.591 1.00 96.94 105 THR A C 1
ATOM 809 O O . THR A 1 105 ? -1.131 6.991 -16.639 1.00 96.94 105 THR A O 1
ATOM 812 N N . ARG A 1 106 ? -1.055 8.157 -18.549 1.00 96.00 106 ARG A N 1
ATOM 813 C CA . ARG A 1 106 ? 0.405 8.380 -18.501 1.00 96.00 106 ARG A CA 1
ATOM 814 C C . ARG A 1 106 ? 0.860 9.007 -17.173 1.00 96.00 106 ARG A C 1
ATOM 816 O O . ARG A 1 106 ? 1.861 8.596 -16.599 1.00 96.00 106 ARG A O 1
ATOM 823 N N . ALA A 1 107 ? 0.082 9.945 -16.627 1.00 95.88 107 ALA A N 1
ATOM 824 C CA . ALA A 1 107 ? 0.365 10.551 -15.325 1.00 95.88 107 ALA A CA 1
ATOM 825 C C . ALA A 1 107 ? 0.241 9.549 -14.158 1.00 95.88 107 ALA A C 1
ATOM 827 O O . ALA A 1 107 ? 1.031 9.594 -13.208 1.00 95.88 107 ALA A O 1
ATOM 828 N N . ASP A 1 108 ? -0.730 8.630 -14.218 1.00 96.44 108 ASP A N 1
ATOM 829 C CA . ASP A 1 108 ? -0.862 7.552 -13.234 1.00 96.44 108 ASP A CA 1
ATOM 830 C C . ASP A 1 108 ? 0.318 6.579 -13.314 1.00 96.44 108 ASP A C 1
ATOM 832 O O . ASP A 1 108 ? 0.884 6.231 -12.275 1.00 96.44 108 ASP A O 1
ATOM 836 N N . LEU A 1 109 ? 0.721 6.190 -14.528 1.00 95.88 109 LEU A N 1
ATOM 837 C CA . LEU A 1 109 ? 1.884 5.331 -14.768 1.00 95.88 109 LEU A CA 1
ATOM 838 C C . LEU A 1 109 ? 3.166 5.977 -14.247 1.00 95.88 109 LEU A C 1
ATOM 840 O O . LEU A 1 109 ? 3.875 5.343 -13.467 1.00 95.88 109 LEU A O 1
ATOM 844 N N . GLY A 1 110 ? 3.415 7.249 -14.571 1.00 95.25 110 GLY A N 1
ATOM 845 C CA . GLY A 1 110 ? 4.556 8.005 -14.049 1.00 95.25 110 GLY A CA 1
ATOM 846 C C . GLY A 1 110 ? 4.622 7.974 -12.519 1.00 95.25 110 GLY A C 1
ATOM 847 O O . GLY A 1 110 ? 5.641 7.606 -11.930 1.00 95.25 110 GLY A O 1
ATOM 848 N N . ARG A 1 111 ? 3.497 8.248 -11.842 1.00 94.50 111 ARG A N 1
ATOM 849 C CA . ARG A 1 111 ? 3.412 8.210 -10.370 1.00 94.50 111 ARG A CA 1
ATOM 850 C C . ARG A 1 111 ? 3.662 6.811 -9.792 1.00 94.50 111 ARG A C 1
ATOM 852 O O . ARG A 1 111 ? 4.395 6.667 -8.808 1.00 94.50 111 ARG A O 1
ATOM 859 N N . ILE A 1 112 ? 3.033 5.785 -10.360 1.00 95.00 112 ILE A N 1
ATOM 860 C CA . ILE A 1 112 ? 3.113 4.400 -9.872 1.00 95.00 112 ILE A CA 1
ATOM 861 C C . ILE A 1 112 ? 4.514 3.830 -10.105 1.00 95.00 112 ILE A C 1
ATOM 863 O O . ILE A 1 112 ? 5.123 3.310 -9.173 1.00 95.00 112 ILE A O 1
ATOM 867 N N . LEU A 1 113 ? 5.060 3.974 -11.310 1.00 95.00 113 LEU A N 1
ATOM 868 C CA . LEU A 1 113 ? 6.352 3.398 -11.680 1.00 95.00 113 LEU A CA 1
ATOM 869 C C . LEU A 1 113 ? 7.521 4.152 -11.040 1.00 95.00 113 LEU A C 1
ATOM 871 O O . LEU A 1 113 ? 8.476 3.518 -10.605 1.00 95.00 113 LEU A O 1
ATOM 875 N N . SER A 1 114 ? 7.427 5.475 -10.861 1.00 92.81 114 SER A N 1
ATOM 876 C CA . SER A 1 114 ? 8.441 6.233 -10.109 1.00 92.81 114 SER A CA 1
ATOM 877 C C . SER A 1 114 ? 8.490 5.846 -8.624 1.00 92.81 114 SER A C 1
ATOM 879 O O . SER A 1 114 ? 9.554 5.855 -8.001 1.00 92.81 114 SER A O 1
ATOM 881 N N . SER A 1 115 ? 7.346 5.492 -8.027 1.00 92.69 115 SER A N 1
ATOM 882 C CA . SER A 1 115 ? 7.284 5.059 -6.623 1.00 92.69 115 SER A CA 1
ATOM 883 C C . SER A 1 115 ? 7.564 3.566 -6.430 1.00 92.69 115 SER A C 1
ATOM 885 O O . SER A 1 115 ? 8.047 3.174 -5.366 1.00 92.69 115 SER A O 1
ATOM 887 N N . CYS A 1 116 ? 7.292 2.731 -7.435 1.00 94.31 116 CYS A N 1
ATOM 888 C CA . CYS A 1 116 ? 7.486 1.287 -7.374 1.00 94.31 116 CYS A CA 1
ATOM 889 C C . CYS A 1 116 ? 7.941 0.702 -8.727 1.00 94.31 116 CYS A C 1
ATOM 891 O O . CYS A 1 116 ? 7.183 0.000 -9.397 1.00 94.31 116 CYS A O 1
ATOM 893 N N . PRO A 1 117 ? 9.203 0.927 -9.129 1.00 94.81 117 PRO A N 1
ATOM 894 C CA . PRO A 1 117 ? 9.670 0.513 -10.453 1.00 94.81 117 PRO A CA 1
ATOM 895 C C . PRO A 1 117 ? 9.860 -0.990 -10.618 1.00 94.81 117 PRO A C 1
ATOM 897 O O . PRO A 1 117 ? 9.874 -1.497 -11.737 1.00 94.81 117 PRO A O 1
ATOM 900 N N . LEU A 1 118 ? 9.927 -1.726 -9.506 1.00 95.12 118 LEU A N 1
ATOM 901 C CA . LEU A 1 118 ? 10.009 -3.186 -9.501 1.00 95.12 118 LEU A CA 1
ATOM 902 C C . LEU A 1 118 ? 8.782 -3.861 -10.133 1.00 95.12 118 LEU A C 1
ATOM 904 O O . LEU A 1 118 ? 8.824 -5.053 -10.403 1.00 95.12 118 LEU A O 1
ATOM 908 N N . ILE A 1 119 ? 7.696 -3.131 -10.411 1.00 95.19 119 ILE A N 1
ATOM 909 C CA . ILE A 1 119 ? 6.567 -3.670 -11.185 1.00 95.19 119 ILE A CA 1
ATOM 910 C C . ILE A 1 119 ? 7.048 -4.114 -12.573 1.00 95.19 119 ILE A C 1
ATOM 912 O O . ILE A 1 119 ? 6.662 -5.180 -13.045 1.00 95.19 119 ILE A O 1
ATOM 916 N N . LEU A 1 120 ? 7.974 -3.366 -13.184 1.00 95.56 120 LEU A N 1
ATOM 917 C CA . LEU A 1 120 ? 8.517 -3.677 -14.508 1.00 95.56 120 LEU A CA 1
ATOM 918 C C . LEU A 1 120 ? 9.428 -4.911 -14.518 1.00 95.56 120 LEU A C 1
ATOM 920 O O . LEU A 1 120 ? 9.685 -5.450 -15.593 1.00 95.56 120 LEU A O 1
ATOM 924 N N . SER A 1 121 ? 9.877 -5.409 -13.359 1.00 94.00 121 SER A N 1
ATOM 925 C CA . SER A 1 121 ? 10.631 -6.669 -13.280 1.00 94.00 121 SER A CA 1
ATOM 926 C C . SER A 1 121 ? 9.732 -7.908 -13.224 1.00 94.00 121 SER A C 1
ATOM 928 O O . SER A 1 121 ? 10.211 -9.024 -13.412 1.00 94.00 121 SER A O 1
ATOM 930 N N . ARG A 1 122 ? 8.422 -7.746 -12.992 1.00 94.69 122 ARG A N 1
ATOM 931 C CA . ARG A 1 122 ? 7.473 -8.866 -12.941 1.00 94.69 122 ARG A CA 1
ATOM 932 C C . ARG A 1 122 ? 7.074 -9.337 -14.338 1.00 94.69 122 ARG A C 1
ATOM 934 O O . ARG A 1 122 ? 7.106 -8.570 -15.300 1.00 94.69 122 ARG A O 1
ATOM 941 N N . SER A 1 123 ? 6.697 -10.610 -14.441 1.00 94.69 123 SER A N 1
ATOM 942 C CA . SER A 1 123 ? 6.117 -11.181 -15.662 1.00 94.69 123 SER A CA 1
ATOM 943 C C . SER A 1 123 ? 4.751 -10.551 -15.936 1.00 94.69 123 SER A C 1
ATOM 945 O O . SER A 1 123 ? 3.945 -10.386 -15.015 1.00 94.69 123 SER A O 1
ATOM 947 N N . LEU A 1 124 ? 4.498 -10.209 -17.200 1.00 95.56 124 LEU A N 1
ATOM 948 C CA . LEU A 1 124 ? 3.208 -9.681 -17.625 1.00 95.56 124 LEU A CA 1
ATOM 949 C C . LEU A 1 124 ? 2.109 -10.730 -17.412 1.00 95.56 124 LEU A C 1
ATOM 951 O O . LEU A 1 124 ? 1.184 -10.500 -16.633 1.00 95.56 124 LEU A O 1
ATOM 955 N N . ASP A 1 125 ? 2.283 -11.908 -18.007 1.00 95.25 125 ASP A N 1
ATOM 956 C CA . ASP A 1 125 ? 1.268 -12.966 -18.061 1.00 95.25 125 ASP A CA 1
ATOM 957 C C . ASP A 1 125 ? 1.090 -13.705 -16.737 1.00 95.25 125 ASP A C 1
ATOM 959 O O . ASP A 1 125 ? -0.024 -14.053 -16.356 1.00 95.25 125 ASP A O 1
ATOM 963 N N . ASN A 1 126 ? 2.177 -13.906 -15.987 1.00 92.69 126 ASN A N 1
ATOM 964 C CA . ASN A 1 126 ? 2.131 -14.706 -14.762 1.00 92.69 126 ASN A CA 1
ATOM 965 C C . ASN A 1 126 ? 1.888 -13.882 -13.493 1.00 92.69 126 ASN A C 1
ATOM 967 O O . ASN A 1 126 ? 1.663 -14.468 -12.433 1.00 92.69 126 ASN A O 1
ATOM 971 N N . GLN A 1 127 ? 1.985 -12.547 -13.548 1.00 92.75 127 GLN A N 1
ATOM 972 C CA . GLN A 1 127 ? 1.842 -11.691 -12.360 1.00 92.75 127 GLN A CA 1
ATOM 973 C C . GLN A 1 127 ? 0.957 -10.467 -12.609 1.00 92.75 127 GLN A C 1
ATOM 975 O O . GLN A 1 127 ? -0.082 -10.341 -11.963 1.00 92.75 127 GLN A O 1
ATOM 980 N N . ILE A 1 128 ? 1.328 -9.577 -13.537 1.00 95.12 128 ILE A N 1
ATOM 981 C CA . ILE A 1 128 ? 0.645 -8.281 -13.701 1.00 95.12 128 ILE A CA 1
ATOM 982 C C . ILE A 1 128 ? -0.805 -8.473 -14.173 1.00 95.12 128 ILE A C 1
ATOM 984 O O . ILE A 1 128 ? -1.720 -7.931 -13.547 1.00 95.12 128 ILE A O 1
ATOM 988 N N . ILE A 1 129 ? -1.029 -9.273 -15.224 1.00 95.62 129 ILE A N 1
ATOM 989 C CA . ILE A 1 129 ? -2.371 -9.558 -15.756 1.00 95.62 129 ILE A CA 1
ATOM 990 C C . ILE A 1 129 ? -3.237 -10.286 -14.713 1.00 95.62 129 ILE A C 1
ATOM 992 O O . ILE A 1 129 ? -4.324 -9.785 -14.409 1.00 95.62 129 ILE A O 1
ATOM 996 N N . PRO A 1 130 ? -2.794 -11.404 -14.094 1.00 95.50 130 PRO A N 1
ATOM 997 C CA . PRO A 1 130 ? -3.566 -12.075 -13.051 1.00 95.50 130 PRO A CA 1
ATOM 998 C C . PRO A 1 130 ? -3.910 -11.165 -11.872 1.00 95.50 130 PRO A C 1
ATOM 1000 O O . PRO A 1 130 ? -5.037 -11.207 -11.377 1.00 95.50 130 PRO A O 1
ATOM 1003 N N . CYS A 1 131 ? -2.969 -10.319 -11.437 1.00 95.50 131 CYS A N 1
ATOM 1004 C CA . CYS A 1 131 ? -3.211 -9.381 -10.349 1.00 95.50 131 CYS A CA 1
ATOM 1005 C C . CYS A 1 131 ? -4.270 -8.342 -10.728 1.00 95.50 131 CYS A C 1
ATOM 1007 O O . CYS A 1 131 ? -5.241 -8.156 -9.993 1.00 95.50 131 CYS A O 1
ATOM 1009 N N . HIS A 1 132 ? -4.143 -7.723 -11.904 1.00 95.38 132 HIS A N 1
ATOM 1010 C CA . HIS A 1 132 ? -5.136 -6.776 -12.399 1.00 95.38 132 HIS A CA 1
ATOM 1011 C C . HIS A 1 132 ? -6.527 -7.415 -12.517 1.00 95.38 132 HIS A C 1
ATOM 1013 O O . HIS A 1 132 ? -7.497 -6.862 -11.998 1.00 95.38 132 HIS A O 1
ATOM 1019 N N . ASN A 1 133 ? -6.626 -8.591 -13.144 1.00 95.88 133 ASN A N 1
ATOM 1020 C CA . ASN A 1 133 ? -7.896 -9.291 -13.351 1.00 95.88 133 ASN A CA 1
ATOM 1021 C C . ASN A 1 133 ? -8.573 -9.648 -12.024 1.00 95.88 133 ASN A C 1
ATOM 1023 O O . ASN A 1 133 ? -9.789 -9.514 -11.891 1.00 95.88 133 ASN A O 1
ATOM 1027 N N . PHE A 1 134 ? -7.795 -10.041 -11.018 1.00 96.25 134 PHE A N 1
ATOM 1028 C CA . PHE A 1 134 ? -8.319 -10.277 -9.679 1.00 96.25 134 PHE A CA 1
ATOM 1029 C C . PHE A 1 134 ? -8.826 -8.999 -9.005 1.00 96.25 134 PHE A C 1
ATOM 1031 O O . PHE A 1 134 ? -9.931 -8.967 -8.471 1.00 96.25 134 PHE A O 1
ATOM 1038 N N . LEU A 1 135 ? -8.050 -7.912 -9.042 1.00 96.44 135 LEU A N 1
ATOM 1039 C CA . LEU A 1 135 ? -8.506 -6.639 -8.481 1.00 96.44 135 LEU A CA 1
ATOM 1040 C C . LEU A 1 135 ? -9.779 -6.162 -9.183 1.00 96.44 135 LEU A C 1
ATOM 1042 O O . LEU A 1 135 ? -10.697 -5.669 -8.531 1.00 96.44 135 LEU A O 1
ATOM 1046 N N . LYS A 1 136 ? -9.863 -6.355 -10.500 1.00 96.94 136 LYS A N 1
ATOM 1047 C CA . LYS A 1 136 ? -11.046 -6.054 -11.303 1.00 96.94 136 LYS A CA 1
ATOM 1048 C C . LYS A 1 136 ? -12.243 -6.930 -10.931 1.00 96.94 136 LYS A C 1
ATOM 1050 O O . LYS A 1 136 ? -13.349 -6.400 -10.868 1.00 96.94 136 LYS A O 1
ATOM 1055 N N . SER A 1 137 ? -12.057 -8.219 -10.639 1.00 96.50 137 SER A N 1
ATOM 1056 C CA . SER A 1 137 ? -13.168 -9.097 -10.240 1.00 96.50 137 SER A CA 1
ATOM 1057 C C . SER A 1 137 ? -13.801 -8.665 -8.912 1.00 96.50 137 SER A C 1
ATOM 1059 O O . SER A 1 137 ? -15.021 -8.742 -8.762 1.00 96.50 137 SER A O 1
ATOM 1061 N N . ILE A 1 138 ? -13.000 -8.126 -7.986 1.00 95.69 138 ILE A N 1
ATOM 1062 C CA . ILE A 1 138 ? -13.474 -7.586 -6.704 1.00 95.69 138 ILE A CA 1
ATOM 1063 C C . ILE A 1 138 ? -14.063 -6.181 -6.876 1.00 95.69 138 ILE A C 1
ATOM 1065 O O . ILE A 1 138 ? -15.178 -5.914 -6.435 1.00 95.69 138 ILE A O 1
ATOM 1069 N N . LEU A 1 139 ? -13.322 -5.269 -7.510 1.00 96.12 139 LEU A N 1
ATOM 1070 C CA . LEU A 1 139 ? -13.653 -3.839 -7.561 1.00 96.12 139 LEU A CA 1
ATOM 1071 C C . LEU A 1 139 ? -14.618 -3.462 -8.694 1.00 96.12 139 LEU A C 1
ATOM 1073 O O . LEU A 1 139 ? -15.156 -2.357 -8.692 1.00 96.12 139 LEU A O 1
ATOM 1077 N N . ARG A 1 140 ? -14.839 -4.365 -9.655 1.00 93.44 140 ARG A N 1
ATOM 1078 C CA . ARG A 1 140 ? -15.736 -4.268 -10.823 1.00 93.44 140 ARG A CA 1
ATOM 1079 C C . ARG A 1 140 ? -15.388 -3.187 -11.856 1.00 93.44 140 ARG A C 1
ATOM 1081 O O . ARG A 1 140 ? -15.571 -3.415 -13.048 1.00 93.44 140 ARG A O 1
ATOM 1088 N N . LEU A 1 141 ? -14.830 -2.039 -11.467 1.00 93.44 141 LEU A N 1
ATOM 1089 C CA . LEU A 1 141 ? -14.532 -0.912 -12.366 1.00 93.44 141 LEU A CA 1
ATOM 1090 C C . LEU A 1 141 ? -13.020 -0.667 -12.509 1.00 93.44 141 LEU A C 1
ATOM 1092 O O . LEU A 1 141 ? -12.279 -0.729 -11.527 1.00 93.44 141 LEU A O 1
ATOM 1096 N N . ASP A 1 142 ? -12.549 -0.309 -13.710 1.00 92.75 142 ASP A N 1
ATOM 1097 C CA . ASP A 1 142 ? -11.108 -0.070 -13.939 1.00 92.75 142 ASP A CA 1
ATOM 1098 C C . ASP A 1 142 ? -10.624 1.142 -13.150 1.00 92.75 142 ASP A C 1
ATOM 1100 O O . ASP A 1 142 ? -9.622 1.071 -12.443 1.00 92.75 142 ASP A O 1
ATOM 1104 N N . LYS A 1 143 ? -11.422 2.218 -13.123 1.00 94.44 143 LYS A N 1
ATOM 1105 C CA . LYS A 1 143 ? -11.130 3.420 -12.326 1.00 94.44 143 LYS A CA 1
ATOM 1106 C C . LYS A 1 143 ? -10.900 3.125 -10.839 1.00 94.44 143 LYS A C 1
ATOM 1108 O O . LYS A 1 143 ? -10.102 3.800 -10.184 1.00 94.44 143 LYS A O 1
ATOM 1113 N N . THR A 1 144 ? -11.586 2.122 -10.283 1.00 96.00 144 THR A N 1
ATOM 1114 C CA . THR A 1 144 ? -11.390 1.712 -8.886 1.00 96.00 144 THR A CA 1
ATOM 1115 C C . THR A 1 144 ? -10.135 0.866 -8.703 1.00 96.00 144 THR A C 1
ATOM 1117 O O . THR A 1 144 ? -9.459 1.048 -7.693 1.00 96.00 144 THR A O 1
ATOM 1120 N N . VAL A 1 145 ? -9.767 0.033 -9.685 1.00 97.06 145 VAL A N 1
ATOM 1121 C CA . VAL A 1 145 ? -8.480 -0.686 -9.694 1.00 97.06 145 VAL A CA 1
ATOM 1122 C C . VAL A 1 145 ? -7.324 0.310 -9.747 1.00 97.06 145 VAL A C 1
ATOM 1124 O O . VAL A 1 145 ? -6.460 0.288 -8.873 1.00 97.06 145 VAL A O 1
ATOM 1127 N N . VAL A 1 146 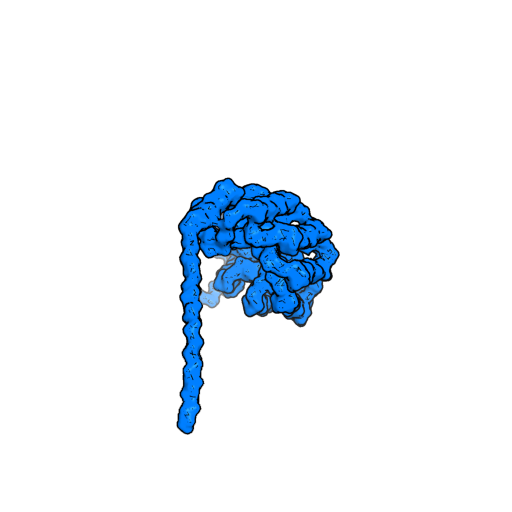? -7.365 1.264 -10.683 1.00 96.50 146 VAL A N 1
ATOM 1128 C CA . VAL A 1 146 ? -6.383 2.356 -10.793 1.00 96.50 146 VAL A CA 1
ATOM 1129 C C . VAL A 1 146 ? -6.267 3.108 -9.464 1.00 96.50 146 VAL A C 1
ATOM 1131 O O . VAL A 1 146 ? -5.172 3.329 -8.951 1.00 96.50 146 VAL A O 1
ATOM 1134 N N . SER A 1 147 ? -7.401 3.446 -8.846 1.00 95.88 147 SER A N 1
ATOM 1135 C CA . SER A 1 147 ? -7.443 4.130 -7.549 1.00 95.88 147 SER A CA 1
ATOM 1136 C C . SER A 1 147 ? -6.796 3.335 -6.406 1.00 95.88 147 SER A C 1
ATOM 1138 O O . SER A 1 147 ? -6.181 3.943 -5.528 1.00 95.88 147 SER A O 1
ATOM 1140 N N . ALA A 1 148 ? -6.929 2.006 -6.390 1.00 96.38 148 ALA A N 1
ATOM 1141 C CA . ALA A 1 148 ? -6.282 1.140 -5.404 1.00 96.38 148 ALA A CA 1
ATOM 1142 C C . ALA A 1 148 ? -4.768 1.038 -5.666 1.00 96.38 148 ALA A C 1
ATOM 1144 O O . ALA A 1 148 ? -3.967 1.266 -4.758 1.00 96.38 148 ALA A O 1
ATOM 1145 N N . CYS A 1 149 ? -4.361 0.815 -6.920 1.00 95.81 149 CYS A N 1
ATOM 1146 C CA . CYS A 1 149 ? -2.952 0.763 -7.319 1.00 95.81 149 CYS A CA 1
ATOM 1147 C C . CYS A 1 149 ? -2.221 2.088 -7.058 1.00 95.81 149 CYS A C 1
ATOM 1149 O O . CYS A 1 149 ? -1.073 2.079 -6.634 1.00 95.81 149 CYS A O 1
ATOM 1151 N N . LYS A 1 150 ? -2.880 3.241 -7.225 1.00 95.56 150 LYS A N 1
ATOM 1152 C CA . LYS A 1 150 ? -2.304 4.550 -6.864 1.00 95.56 150 LYS A CA 1
ATOM 1153 C C . LYS A 1 150 ? -2.056 4.697 -5.363 1.00 95.56 150 LYS A C 1
ATOM 1155 O O . LYS A 1 150 ? -1.102 5.365 -4.978 1.00 95.56 150 LYS A O 1
ATOM 1160 N N . ARG A 1 151 ? -2.918 4.112 -4.521 1.00 95.12 151 ARG A N 1
ATOM 1161 C CA . ARG A 1 151 ? -2.776 4.142 -3.054 1.00 95.12 151 ARG A CA 1
ATOM 1162 C C . ARG A 1 151 ? -1.681 3.202 -2.568 1.00 95.12 151 ARG A C 1
ATOM 1164 O O . ARG A 1 151 ? -0.951 3.563 -1.652 1.00 95.12 151 ARG A O 1
ATOM 1171 N N . SER A 1 152 ? -1.564 2.022 -3.174 1.00 94.81 152 SER A N 1
ATOM 1172 C CA . SER A 1 152 ? -0.475 1.088 -2.887 1.00 94.81 152 SER A CA 1
ATOM 1173 C C . SER A 1 152 ? 0.027 0.402 -4.161 1.00 94.81 152 SER A C 1
ATOM 1175 O O . SER A 1 152 ? -0.427 -0.694 -4.495 1.00 94.81 152 SER A O 1
ATOM 1177 N N . PRO A 1 153 ? 1.001 1.008 -4.865 1.00 94.62 153 PRO A N 1
ATOM 1178 C CA . PRO A 1 153 ? 1.575 0.462 -6.101 1.00 94.62 153 PRO A CA 1
ATOM 1179 C C . PRO A 1 153 ? 2.095 -0.968 -5.964 1.00 94.62 153 PRO A C 1
ATOM 1181 O O . PRO A 1 153 ? 1.985 -1.774 -6.886 1.00 94.62 153 PRO A O 1
ATOM 1184 N N . ARG A 1 154 ? 2.613 -1.306 -4.777 1.00 93.69 154 ARG A N 1
ATOM 1185 C CA . ARG A 1 154 ? 3.175 -2.625 -4.474 1.00 93.69 154 ARG A CA 1
ATOM 1186 C C . ARG A 1 154 ? 2.172 -3.765 -4.637 1.00 93.69 154 ARG A C 1
ATOM 1188 O O . ARG A 1 154 ? 2.617 -4.896 -4.758 1.00 93.69 154 ARG A O 1
ATOM 1195 N N . ILE A 1 155 ? 0.861 -3.504 -4.648 1.00 93.88 155 ILE A N 1
ATOM 1196 C CA . ILE A 1 155 ? -0.143 -4.564 -4.815 1.00 93.88 155 ILE A CA 1
ATOM 1197 C C . ILE A 1 155 ? 0.039 -5.326 -6.137 1.00 93.88 155 ILE A C 1
ATOM 1199 O O . ILE A 1 155 ? -0.193 -6.527 -6.192 1.00 93.88 155 ILE A O 1
ATOM 1203 N N . LEU A 1 156 ? 0.558 -4.656 -7.174 1.00 92.69 156 LEU A N 1
ATOM 1204 C CA . LEU A 1 156 ? 0.876 -5.259 -8.474 1.00 92.69 156 LEU A CA 1
ATOM 1205 C C . LEU A 1 156 ? 2.105 -6.189 -8.436 1.00 92.69 156 LEU A C 1
ATOM 1207 O O . LEU A 1 156 ? 2.399 -6.856 -9.424 1.00 92.69 156 LEU A O 1
ATOM 1211 N N . LEU A 1 157 ? 2.833 -6.239 -7.314 1.00 91.94 157 LEU A N 1
ATOM 12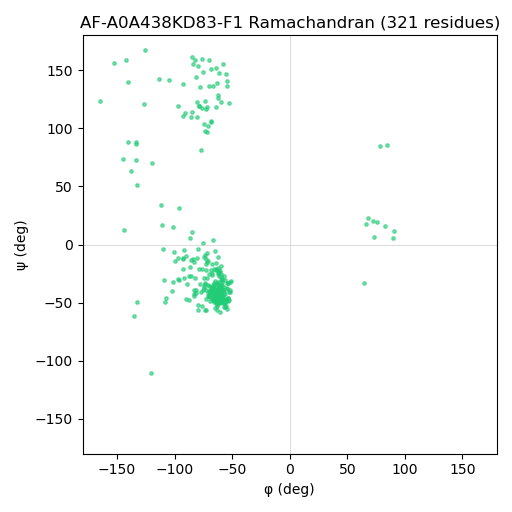12 C CA . LEU A 1 157 ? 3.934 -7.179 -7.083 1.00 91.94 157 LEU A CA 1
ATOM 1213 C C . LEU A 1 157 ? 3.487 -8.465 -6.387 1.00 91.94 157 LEU A C 1
ATOM 1215 O O . LEU A 1 157 ? 4.299 -9.385 -6.266 1.00 91.94 157 LEU A O 1
ATOM 1219 N N . GLU A 1 158 ? 2.260 -8.498 -5.869 1.00 89.56 158 GLU A N 1
ATOM 1220 C CA . GLU A 1 158 ? 1.771 -9.608 -5.066 1.00 89.56 158 GLU A CA 1
ATOM 1221 C C . GLU A 1 158 ? 1.370 -10.786 -5.943 1.00 89.56 158 GLU A C 1
ATOM 1223 O O . GLU A 1 158 ? 0.608 -10.645 -6.903 1.00 89.56 158 GLU A O 1
ATOM 1228 N N . ASN A 1 159 ? 1.782 -11.985 -5.530 1.00 89.81 159 ASN A N 1
ATOM 1229 C CA . ASN A 1 159 ? 1.127 -13.189 -6.008 1.00 89.81 159 ASN A CA 1
ATOM 1230 C C . ASN A 1 159 ? -0.230 -13.285 -5.312 1.00 89.81 159 ASN A C 1
ATOM 1232 O O . ASN A 1 159 ? -0.336 -13.743 -4.175 1.00 89.81 159 ASN A O 1
ATOM 1236 N N . VAL A 1 160 ? -1.269 -12.842 -6.006 1.00 91.00 160 VAL A N 1
ATOM 1237 C CA . VAL A 1 160 ? -2.631 -12.771 -5.481 1.00 91.00 160 VAL A CA 1
ATOM 1238 C C . VAL A 1 160 ? -3.114 -14.096 -4.893 1.00 91.00 160 VAL A C 1
ATOM 1240 O O . VAL A 1 160 ? -3.629 -14.107 -3.774 1.00 91.00 160 VAL A O 1
ATOM 1243 N N . LYS A 1 161 ? -2.932 -15.205 -5.620 1.00 90.38 161 LYS A N 1
ATOM 1244 C CA . LYS A 1 161 ? -3.409 -16.532 -5.202 1.00 90.38 161 LYS A CA 1
ATOM 1245 C C . LYS A 1 161 ? -2.753 -16.974 -3.897 1.00 90.38 161 LYS A C 1
ATOM 1247 O O . LYS A 1 161 ? -3.421 -17.527 -3.036 1.00 90.38 161 LYS A O 1
ATOM 1252 N N . LYS A 1 162 ? -1.456 -16.701 -3.748 1.00 90.88 162 LYS A N 1
ATOM 1253 C CA . LYS A 1 162 ? -0.682 -17.095 -2.567 1.00 90.88 162 LYS A CA 1
ATOM 1254 C C . LYS A 1 162 ? -0.868 -16.138 -1.385 1.00 90.88 162 LYS A C 1
ATOM 1256 O O . LYS A 1 162 ? -0.914 -16.580 -0.244 1.00 90.88 162 LYS A O 1
ATOM 1261 N N . ASN A 1 163 ? -0.946 -14.832 -1.646 1.00 91.19 163 ASN A N 1
ATOM 1262 C CA . ASN A 1 163 ? -0.772 -13.812 -0.607 1.00 91.19 163 ASN A CA 1
ATOM 1263 C C . ASN A 1 163 ? -2.060 -13.076 -0.222 1.00 91.19 163 ASN A C 1
ATOM 1265 O O . ASN A 1 163 ? -2.158 -12.627 0.922 1.00 91.19 163 ASN A O 1
ATOM 1269 N N . ILE A 1 164 ? -3.004 -12.904 -1.155 1.00 94.81 164 ILE A N 1
ATOM 1270 C CA . ILE A 1 164 ? -4.198 -12.063 -0.963 1.00 94.81 164 ILE A CA 1
ATOM 1271 C C . ILE A 1 164 ? -5.459 -12.916 -0.803 1.00 94.81 164 ILE A C 1
ATOM 1273 O O . ILE A 1 164 ? -6.231 -12.673 0.121 1.00 94.81 164 ILE A O 1
ATOM 1277 N N . VAL A 1 165 ? -5.656 -13.927 -1.656 1.00 95.81 165 VAL A N 1
ATOM 1278 C CA . VAL A 1 165 ? -6.851 -14.792 -1.622 1.00 95.81 165 VAL A CA 1
ATOM 1279 C C . VAL A 1 165 ? -7.061 -15.452 -0.254 1.00 95.81 165 VAL A C 1
ATOM 1281 O O . VAL A 1 165 ? -8.173 -15.329 0.259 1.00 95.81 165 VAL A O 1
ATOM 1284 N N . PRO A 1 166 ? -6.044 -16.051 0.404 1.00 96.81 166 PRO A N 1
ATOM 1285 C CA . PRO A 1 166 ? -6.249 -16.672 1.713 1.00 96.81 166 PRO A CA 1
ATOM 1286 C C . PRO A 1 166 ? -6.708 -15.671 2.777 1.00 96.81 166 PRO A C 1
ATOM 1288 O O . PRO A 1 166 ? -7.570 -15.981 3.584 1.00 96.81 166 PRO A O 1
ATOM 1291 N N . LYS A 1 167 ? -6.199 -14.432 2.735 1.00 98.00 167 LYS A N 1
ATOM 1292 C CA . LYS A 1 167 ? -6.585 -13.377 3.684 1.00 98.00 167 LYS A CA 1
ATOM 1293 C C . LYS A 1 167 ? -8.020 -12.908 3.478 1.00 98.00 167 LYS A C 1
ATOM 1295 O O . LYS A 1 167 ? -8.721 -12.643 4.443 1.00 98.00 167 LYS A O 1
ATOM 1300 N N . ILE A 1 168 ? -8.452 -12.780 2.223 1.00 97.75 168 ILE A N 1
ATOM 1301 C CA . ILE A 1 168 ? -9.846 -12.441 1.916 1.00 97.75 168 ILE A CA 1
ATOM 1302 C C . ILE A 1 168 ? -10.774 -13.582 2.329 1.00 97.75 168 ILE A C 1
ATOM 1304 O O . ILE A 1 168 ? -11.811 -13.312 2.923 1.00 97.75 168 ILE A O 1
ATOM 1308 N N . THR A 1 169 ? -10.371 -14.826 2.068 1.00 97.94 169 THR A N 1
ATOM 1309 C CA . THR A 1 169 ? -11.130 -16.021 2.460 1.00 97.94 169 THR A CA 1
ATOM 1310 C C . THR A 1 169 ? -11.291 -16.071 3.979 1.00 97.94 169 THR A C 1
ATOM 1312 O O . THR A 1 169 ? -12.413 -16.137 4.457 1.00 97.94 169 THR A O 1
ATOM 1315 N N . ALA A 1 170 ? -10.207 -15.870 4.736 1.00 98.19 170 ALA A N 1
ATOM 1316 C CA . ALA A 1 170 ? -10.251 -15.809 6.196 1.00 98.19 170 ALA A CA 1
ATOM 1317 C C . ALA A 1 170 ? -11.191 -14.707 6.724 1.00 98.19 170 ALA A C 1
ATOM 1319 O O . ALA A 1 170 ? -11.911 -14.921 7.693 1.00 98.19 170 ALA A O 1
ATOM 1320 N N . LEU A 1 171 ? -11.232 -13.529 6.082 1.00 98.50 171 LEU A N 1
ATOM 1321 C CA . LEU A 1 171 ? -12.199 -12.482 6.441 1.00 98.50 171 LEU A CA 1
ATOM 1322 C C . LEU A 1 171 ? -13.645 -12.921 6.161 1.00 98.50 171 LEU A C 1
ATOM 1324 O O . LEU A 1 171 ? -14.535 -12.653 6.963 1.00 98.50 171 LEU A O 1
ATOM 1328 N N . GLN A 1 172 ? -13.893 -13.579 5.031 1.00 98.19 172 GLN A N 1
ATOM 1329 C CA . GLN A 1 172 ? -15.227 -14.067 4.671 1.00 98.19 172 GLN A CA 1
ATOM 1330 C C . GLN A 1 172 ? -15.698 -15.185 5.612 1.00 98.19 172 GLN A C 1
ATOM 1332 O O . GLN A 1 172 ? -16.864 -15.189 5.998 1.00 98.19 172 GLN A O 1
ATOM 1337 N N . GLU A 1 173 ? -14.800 -16.082 6.027 1.00 98.19 173 GLU A N 1
ATOM 1338 C CA . GLU A 1 173 ? -15.078 -17.174 6.974 1.00 98.19 173 GLU A CA 1
ATOM 1339 C C . GLU A 1 173 ? -15.536 -16.661 8.345 1.00 98.19 173 GLU A C 1
ATOM 1341 O O . GLU A 1 173 ? -16.428 -17.247 8.952 1.00 98.19 173 GLU A O 1
ATOM 1346 N N . ILE A 1 174 ? -15.004 -15.524 8.807 1.00 98.06 174 ILE A N 1
ATOM 1347 C CA . ILE A 1 174 ? -15.462 -14.862 10.044 1.00 98.06 174 ILE A CA 1
ATOM 1348 C C . ILE A 1 174 ? -16.680 -13.942 9.825 1.00 98.06 174 ILE A C 1
ATOM 1350 O O . ILE A 1 174 ? -17.038 -13.158 10.702 1.00 98.06 174 ILE A O 1
ATOM 1354 N N . GLY A 1 175 ? -17.308 -14.003 8.648 1.00 97.81 175 GLY A N 1
ATOM 1355 C CA . GLY A 1 175 ? -18.548 -13.298 8.329 1.00 97.81 175 GLY A CA 1
ATOM 1356 C C . GLY A 1 175 ? -18.385 -11.893 7.747 1.00 97.81 175 GLY A C 1
ATOM 1357 O O . GLY A 1 175 ? -19.391 -11.215 7.539 1.00 97.81 175 GLY A O 1
ATOM 1358 N N . VAL A 1 176 ? -17.166 -11.422 7.446 1.00 98.56 176 VAL A N 1
ATOM 1359 C CA . VAL A 1 176 ? -16.979 -10.067 6.895 1.00 98.56 176 VAL A CA 1
ATOM 1360 C C . VAL A 1 176 ? -17.732 -9.920 5.564 1.00 98.56 176 VAL A C 1
ATOM 1362 O O . VAL A 1 176 ? -17.439 -10.647 4.609 1.00 98.56 176 VAL A O 1
ATOM 1365 N N . PRO A 1 177 ? -18.656 -8.944 5.439 1.00 98.25 177 PRO A N 1
ATOM 1366 C CA . PRO A 1 177 ? -19.437 -8.768 4.223 1.00 98.25 177 PRO A CA 1
ATOM 1367 C C . PRO A 1 177 ? -18.569 -8.460 3.004 1.00 98.25 177 PRO A C 1
ATOM 1369 O O . PRO A 1 177 ? -17.576 -7.730 3.084 1.00 98.25 177 PRO A O 1
ATOM 1372 N N . GLN A 1 178 ? -19.005 -8.910 1.827 1.00 96.88 178 GLN A N 1
ATOM 1373 C CA . GLN A 1 178 ? -18.272 -8.664 0.583 1.00 96.88 178 GLN A CA 1
ATOM 1374 C C . GLN A 1 178 ? -18.077 -7.166 0.293 1.00 96.88 178 GLN A C 1
ATOM 1376 O O . GLN A 1 178 ? -17.028 -6.763 -0.208 1.00 96.88 178 GLN A O 1
ATOM 1381 N N . SER A 1 179 ? -19.043 -6.313 0.651 1.00 97.50 179 SER A N 1
ATOM 1382 C CA . SER A 1 179 ? -18.912 -4.852 0.550 1.00 97.50 179 SER A CA 1
ATOM 1383 C C . SER A 1 179 ? -17.758 -4.304 1.397 1.00 97.50 179 SER A C 1
ATOM 1385 O O . SER A 1 179 ? -17.057 -3.386 0.967 1.00 97.50 179 SER A O 1
ATOM 1387 N N . SER A 1 180 ? -17.520 -4.897 2.568 1.00 97.88 180 SER A N 1
ATOM 1388 C CA . SER A 1 180 ? -16.421 -4.553 3.472 1.00 97.88 180 SER A CA 1
ATOM 1389 C C . SER A 1 180 ? -15.070 -4.977 2.896 1.00 97.88 180 SER A C 1
ATOM 1391 O O . SER A 1 180 ? -14.117 -4.199 2.938 1.00 97.88 180 SER A O 1
ATOM 1393 N N . VAL A 1 181 ? -14.992 -6.152 2.263 1.00 97.69 181 VAL A N 1
ATOM 1394 C CA . VAL A 1 181 ? -13.794 -6.593 1.523 1.00 97.69 181 VAL A CA 1
ATOM 1395 C C . VAL A 1 181 ? -13.495 -5.649 0.354 1.00 97.69 181 VAL A C 1
ATOM 1397 O O . VAL A 1 181 ? -12.361 -5.197 0.192 1.00 97.69 181 VAL A O 1
ATOM 1400 N N . VAL A 1 182 ? -14.508 -5.287 -0.439 1.00 97.81 182 VAL A N 1
ATOM 1401 C CA . VAL A 1 182 ? -14.359 -4.319 -1.542 1.00 97.81 182 VAL A CA 1
ATOM 1402 C C . VAL A 1 182 ? -13.832 -2.982 -1.017 1.00 97.81 182 VAL A C 1
ATOM 1404 O O . VAL A 1 182 ? -12.914 -2.402 -1.603 1.00 97.81 182 VAL A O 1
ATOM 1407 N N . PHE A 1 183 ? -14.367 -2.504 0.108 1.00 97.38 183 PHE A N 1
ATOM 1408 C CA . PHE A 1 183 ? -13.901 -1.280 0.754 1.00 97.38 183 PHE A CA 1
ATOM 1409 C C . PHE A 1 183 ? -12.442 -1.385 1.221 1.00 97.38 183 PHE A C 1
ATOM 1411 O O . PHE A 1 183 ? -11.657 -0.477 0.937 1.00 97.38 183 PHE A O 1
ATOM 1418 N N . LEU A 1 184 ? -12.052 -2.500 1.851 1.00 97.75 184 LEU A N 1
ATOM 1419 C CA . LEU A 1 184 ? -10.675 -2.772 2.275 1.00 97.75 184 LEU A CA 1
ATOM 1420 C C . LEU A 1 184 ? -9.699 -2.677 1.096 1.00 97.75 184 LEU A C 1
ATOM 1422 O O . LEU A 1 184 ? -8.729 -1.926 1.161 1.00 97.75 184 LEU A O 1
ATOM 1426 N N . ILE A 1 185 ? -9.971 -3.389 -0.000 1.00 96.94 185 ILE A N 1
ATOM 1427 C CA . ILE A 1 185 ? -9.086 -3.414 -1.175 1.00 96.94 185 ILE A CA 1
ATOM 1428 C C . ILE A 1 185 ? -9.017 -2.041 -1.853 1.00 96.94 185 ILE A C 1
ATOM 1430 O O . ILE A 1 185 ? -7.947 -1.607 -2.281 1.00 96.94 185 ILE A O 1
ATOM 1434 N N . LYS A 1 186 ? -10.143 -1.324 -1.931 1.00 96.12 186 LYS A N 1
ATOM 1435 C CA . LYS A 1 186 ? -10.219 -0.009 -2.579 1.00 96.12 186 LYS A CA 1
ATOM 1436 C C . LYS A 1 186 ? -9.486 1.082 -1.797 1.00 96.12 186 LYS A C 1
ATOM 1438 O O . LYS A 1 186 ? -8.815 1.924 -2.401 1.00 96.12 186 LYS A O 1
ATOM 1443 N N . HIS A 1 187 ? -9.661 1.113 -0.478 1.00 95.31 187 HIS A N 1
ATOM 1444 C CA . HIS A 1 187 ? -9.211 2.224 0.362 1.00 95.31 187 HIS A CA 1
ATOM 1445 C C . HIS A 1 187 ? -7.915 1.919 1.114 1.00 95.31 187 HIS A C 1
ATOM 1447 O O . HIS A 1 187 ? -7.098 2.826 1.280 1.00 95.31 187 HIS A O 1
ATOM 1453 N N . TYR A 1 188 ? -7.685 0.659 1.492 1.00 95.81 188 TYR A N 1
ATOM 1454 C CA . TYR A 1 188 ? -6.557 0.227 2.322 1.00 95.81 188 TYR A CA 1
ATOM 1455 C C . TYR A 1 188 ? -5.826 -1.006 1.755 1.00 95.81 188 TYR A C 1
ATOM 1457 O O . TYR A 1 188 ? -5.567 -1.965 2.486 1.00 95.81 188 TYR A O 1
ATOM 1465 N N . PRO A 1 189 ? -5.427 -0.992 0.468 1.00 95.31 189 PRO A N 1
ATOM 1466 C CA . PRO A 1 189 ? -4.810 -2.150 -0.183 1.00 95.31 189 PRO A CA 1
ATOM 1467 C C . PRO A 1 189 ? -3.549 -2.659 0.529 1.00 95.31 189 PRO A C 1
ATOM 1469 O O . PRO A 1 189 ? -3.260 -3.848 0.477 1.00 95.31 189 PRO A O 1
ATOM 1472 N N . TYR A 1 190 ? -2.821 -1.797 1.248 1.00 95.50 190 TYR A N 1
ATOM 1473 C CA . TYR A 1 190 ? -1.623 -2.195 1.994 1.00 95.50 190 TYR A CA 1
ATOM 1474 C C . TYR A 1 190 ? -1.894 -3.236 3.092 1.00 95.50 190 TYR A C 1
ATOM 1476 O O . TYR A 1 190 ? -0.989 -3.983 3.456 1.00 95.50 190 TYR A O 1
ATOM 1484 N N . VAL A 1 191 ? -3.122 -3.311 3.616 1.00 97.00 191 VAL A N 1
ATOM 1485 C CA . VAL A 1 191 ? -3.485 -4.245 4.690 1.00 97.00 191 VAL A CA 1
ATOM 1486 C C . VAL A 1 191 ? -3.385 -5.691 4.207 1.00 97.00 191 VAL A C 1
ATOM 1488 O O . VAL A 1 191 ? -2.798 -6.531 4.885 1.00 97.00 191 VAL A O 1
ATOM 1491 N N . VAL A 1 192 ? -3.871 -5.992 2.998 1.00 95.75 192 VAL A N 1
ATOM 1492 C CA . VAL A 1 192 ? -3.775 -7.354 2.441 1.00 95.75 192 VAL A CA 1
ATOM 1493 C C . VAL A 1 192 ? -2.359 -7.716 1.985 1.00 95.75 192 VAL A C 1
ATOM 1495 O O . VAL A 1 192 ? -2.078 -8.880 1.713 1.00 95.75 192 VAL A O 1
ATOM 1498 N N . GLN A 1 193 ? -1.441 -6.750 1.964 1.00 94.06 193 GLN A N 1
ATOM 1499 C CA . GLN A 1 193 ? -0.022 -6.952 1.653 1.00 94.06 193 GLN A CA 1
ATOM 1500 C C . GLN A 1 193 ? 0.837 -7.215 2.893 1.00 94.06 193 GLN A C 1
ATOM 1502 O O . GLN A 1 193 ? 2.031 -7.483 2.778 1.00 94.06 193 GLN A O 1
ATOM 1507 N N . LEU A 1 194 ? 0.254 -7.140 4.093 1.00 95.06 194 LEU A N 1
ATOM 1508 C CA . LEU A 1 194 ? 0.954 -7.526 5.312 1.00 95.06 194 LEU A CA 1
ATOM 1509 C C . LEU A 1 194 ? 1.420 -8.985 5.235 1.00 95.06 194 LEU A C 1
ATOM 1511 O O . LEU A 1 194 ? 0.831 -9.816 4.535 1.00 95.06 194 LEU A O 1
ATOM 1515 N N . LYS A 1 195 ? 2.467 -9.318 5.997 1.00 94.38 195 LYS A N 1
ATOM 1516 C CA . LYS A 1 195 ? 2.840 -10.720 6.225 1.00 94.38 195 LYS A CA 1
ATOM 1517 C C . LYS A 1 195 ? 1.637 -11.488 6.780 1.00 94.38 195 LYS A C 1
ATOM 1519 O O . LYS A 1 195 ? 0.826 -10.908 7.500 1.00 94.38 195 LYS A O 1
ATOM 1524 N N . ASN A 1 196 ? 1.528 -12.764 6.418 1.00 94.31 196 ASN A N 1
ATOM 1525 C CA . ASN A 1 196 ? 0.366 -13.588 6.741 1.00 94.31 196 ASN A CA 1
ATOM 1526 C C . ASN A 1 196 ? 0.107 -13.633 8.259 1.00 94.31 196 ASN A C 1
ATOM 1528 O O . ASN A 1 196 ? -0.981 -13.254 8.681 1.00 94.31 196 ASN A O 1
ATOM 1532 N N . ASP A 1 197 ? 1.131 -13.932 9.058 1.00 95.19 197 ASP A N 1
ATOM 1533 C CA . ASP A 1 197 ? 1.022 -14.003 10.523 1.00 95.19 197 ASP A CA 1
ATOM 1534 C C . ASP A 1 197 ? 0.559 -12.672 11.123 1.00 95.19 197 ASP A C 1
ATOM 1536 O O . ASP A 1 197 ? -0.412 -12.623 11.871 1.00 95.19 197 ASP A O 1
ATOM 1540 N N . LYS A 1 198 ? 1.182 -11.560 10.702 1.00 95.62 198 LYS A N 1
ATOM 1541 C CA . LYS A 1 198 ? 0.814 -10.214 11.167 1.00 95.62 198 LYS A CA 1
ATOM 1542 C C . LYS A 1 198 ? -0.633 -9.857 10.811 1.00 95.62 198 LYS A C 1
ATOM 1544 O O . LYS A 1 198 ? -1.302 -9.180 11.583 1.00 95.62 198 LYS A O 1
ATOM 1549 N N . PHE A 1 199 ? -1.107 -10.251 9.629 1.00 97.88 199 PHE A N 1
ATOM 1550 C CA . PHE A 1 199 ? -2.490 -9.999 9.225 1.00 97.88 199 PHE A CA 1
ATOM 1551 C C . PHE A 1 199 ? -3.475 -10.745 10.133 1.00 97.88 199 PHE A C 1
ATOM 1553 O O . PHE A 1 199 ? -4.388 -10.117 10.661 1.00 97.88 199 PHE A O 1
ATOM 1560 N N . HIS A 1 200 ? -3.268 -12.047 10.347 1.00 97.44 200 HIS A N 1
ATOM 1561 C CA . HIS A 1 200 ? -4.162 -12.859 11.178 1.00 97.44 200 HIS A CA 1
ATOM 1562 C C . HIS A 1 200 ? -4.113 -12.455 12.652 1.00 97.44 200 HIS A C 1
ATOM 1564 O O . HIS A 1 200 ? -5.157 -12.407 13.295 1.00 97.44 200 HIS A O 1
ATOM 1570 N N . GLU A 1 201 ? -2.936 -12.083 13.163 1.00 96.88 201 GLU A N 1
ATOM 1571 C CA . GLU A 1 201 ? -2.792 -11.500 14.498 1.00 96.88 201 GLU A CA 1
ATOM 1572 C C . GLU A 1 201 ? -3.667 -10.248 14.648 1.00 96.88 201 GLU A C 1
ATOM 1574 O O . GLU A 1 201 ? -4.468 -10.168 15.570 1.00 96.88 201 GLU A O 1
ATOM 1579 N N . ILE A 1 202 ? -3.595 -9.301 13.704 1.00 97.62 202 ILE A N 1
ATOM 1580 C CA . ILE A 1 202 ? -4.418 -8.082 13.753 1.00 97.62 202 ILE A C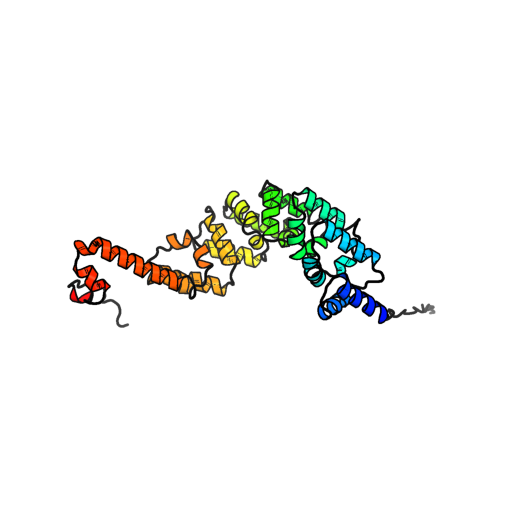A 1
ATOM 1581 C C . ILE A 1 202 ? -5.914 -8.403 13.687 1.00 97.62 202 ILE A C 1
ATOM 1583 O O . ILE A 1 202 ? -6.689 -7.807 14.428 1.00 97.62 202 ILE A O 1
ATOM 1587 N N . VAL A 1 203 ? -6.332 -9.311 12.800 1.00 98.19 203 VAL A N 1
ATOM 1588 C CA . VAL A 1 203 ? -7.748 -9.696 12.674 1.00 98.19 203 VAL A CA 1
ATOM 1589 C C . VAL A 1 203 ? -8.262 -10.271 13.994 1.00 98.19 203 VAL A C 1
ATOM 1591 O O . VAL A 1 203 ? -9.305 -9.833 14.475 1.00 98.19 203 VAL A O 1
ATOM 1594 N N . LYS A 1 204 ? -7.499 -11.182 14.608 1.00 97.38 204 LYS A N 1
ATOM 1595 C CA . LYS A 1 204 ? -7.824 -11.778 15.907 1.00 97.38 204 LYS A CA 1
ATO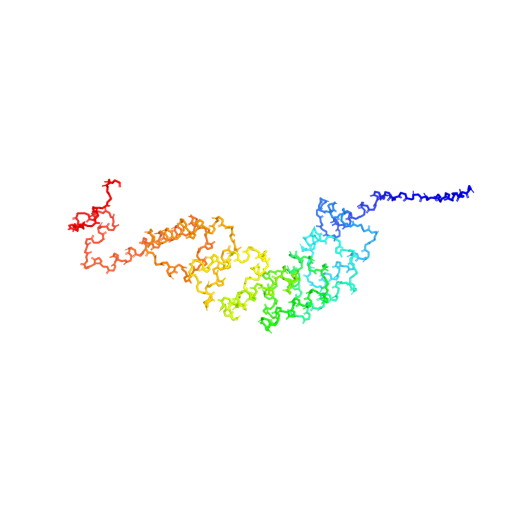M 1596 C C . LYS A 1 204 ? -7.941 -10.715 17.001 1.00 97.38 204 LYS A C 1
ATOM 1598 O O . LYS A 1 204 ? -8.954 -10.658 17.688 1.00 97.38 204 LYS A O 1
ATOM 1603 N N . GLU A 1 205 ? -6.954 -9.833 17.111 1.00 95.19 205 GLU A N 1
ATOM 1604 C CA . GLU A 1 205 ? -6.932 -8.773 18.127 1.00 95.19 205 GLU A CA 1
ATOM 1605 C C . GLU A 1 205 ? -8.109 -7.800 17.980 1.00 95.19 205 GLU A C 1
ATOM 1607 O O . GLU A 1 205 ? -8.716 -7.389 18.969 1.00 95.19 205 GLU A O 1
ATOM 1612 N N . VAL A 1 206 ? -8.484 -7.447 16.746 1.00 96.31 206 VAL A N 1
ATOM 1613 C CA . VAL A 1 206 ? -9.651 -6.592 16.486 1.00 96.31 206 VAL A CA 1
ATOM 1614 C C . VAL A 1 206 ? -10.953 -7.295 16.891 1.00 96.31 206 VAL A C 1
ATOM 1616 O O . VAL A 1 206 ? -11.834 -6.649 17.455 1.00 96.31 206 VAL A O 1
ATOM 1619 N N . MET A 1 207 ? -11.079 -8.607 16.677 1.00 96.12 207 MET A N 1
ATOM 1620 C CA . MET A 1 207 ? -12.241 -9.372 17.151 1.00 96.12 207 MET A CA 1
ATOM 1621 C C . MET A 1 207 ? -12.301 -9.441 18.682 1.00 96.12 207 MET A C 1
ATOM 1623 O O . MET A 1 207 ? -13.339 -9.137 19.264 1.00 96.12 207 MET A O 1
ATOM 1627 N N . GLU A 1 208 ? -11.187 -9.775 19.342 1.00 94.06 208 GLU A N 1
ATOM 1628 C CA . GLU A 1 208 ? -11.087 -9.834 20.813 1.00 94.06 208 GLU A CA 1
ATOM 1629 C C . GLU A 1 208 ? -11.348 -8.470 21.469 1.00 94.06 208 GLU A C 1
ATOM 1631 O O . GLU A 1 208 ? -11.856 -8.382 22.584 1.00 94.06 208 GLU A O 1
ATOM 1636 N N . SER A 1 209 ? -11.078 -7.390 20.736 1.00 91.25 209 SER A N 1
ATOM 1637 C CA . SER A 1 209 ? -11.387 -6.014 21.123 1.00 91.25 209 SER A CA 1
ATOM 1638 C C . SER A 1 209 ? -12.880 -5.650 20.997 1.00 91.25 209 SER A C 1
ATOM 1640 O O . SER A 1 209 ? -13.260 -4.511 21.262 1.00 91.25 209 SER A O 1
ATOM 1642 N N . GLY A 1 210 ? -13.744 -6.583 20.589 1.00 92.56 210 GLY A N 1
ATOM 1643 C CA . GLY A 1 210 ? -15.195 -6.390 20.526 1.00 92.56 210 GLY A CA 1
ATOM 1644 C C . GLY A 1 210 ? -15.699 -5.685 19.264 1.00 92.56 210 GLY A C 1
ATOM 1645 O O . GLY A 1 210 ? -16.834 -5.202 19.244 1.00 92.56 210 GLY A O 1
ATOM 1646 N N . PHE A 1 211 ? -14.888 -5.598 18.204 1.00 95.81 211 PHE A N 1
ATOM 1647 C CA . PHE A 1 211 ? -15.361 -5.107 16.910 1.00 95.81 211 PHE A CA 1
ATOM 1648 C C . PHE A 1 211 ? -16.095 -6.225 16.158 1.00 95.81 211 PHE A C 1
ATOM 1650 O O . PHE A 1 211 ? -15.522 -7.270 15.864 1.00 95.81 211 PHE A O 1
ATOM 1657 N N . ASP A 1 212 ? -17.355 -5.976 15.805 1.00 96.38 212 ASP A N 1
ATOM 1658 C CA . ASP A 1 212 ? -18.207 -6.926 15.081 1.00 96.38 212 ASP A CA 1
ATOM 1659 C C . ASP A 1 212 ? -17.775 -7.068 13.601 1.00 96.38 212 ASP A C 1
ATOM 1661 O O . ASP A 1 212 ? -17.863 -6.077 12.861 1.00 96.38 212 ASP A O 1
ATOM 1665 N N . PRO A 1 213 ? -17.356 -8.267 13.134 1.00 97.81 213 PRO A N 1
ATOM 1666 C CA . PRO A 1 213 ? -16.923 -8.499 11.751 1.00 97.81 213 PRO A CA 1
ATOM 1667 C C . PRO A 1 213 ? -18.018 -8.240 10.707 1.00 97.81 213 PRO A C 1
ATOM 1669 O O . PRO A 1 213 ? -17.705 -7.926 9.555 1.00 97.81 213 PRO A O 1
ATOM 1672 N N . LEU A 1 214 ? -19.296 -8.272 11.096 1.00 97.69 214 LEU A N 1
ATOM 1673 C CA . LEU A 1 214 ? -20.422 -7.966 10.211 1.00 97.69 214 LEU A CA 1
ATOM 1674 C C . LEU A 1 214 ? -20.541 -6.466 9.897 1.00 97.69 214 LEU A C 1
ATOM 1676 O O . LEU A 1 214 ? -21.292 -6.065 9.003 1.00 97.69 214 LEU A O 1
ATOM 1680 N N . LYS A 1 215 ? -19.817 -5.600 10.618 1.00 96.44 215 LYS A N 1
ATOM 1681 C CA . LYS A 1 215 ? -19.882 -4.143 10.462 1.00 96.44 215 LYS A CA 1
ATOM 1682 C C . LYS A 1 215 ? -18.658 -3.608 9.728 1.00 96.44 215 LYS A C 1
ATOM 1684 O O . LYS A 1 215 ? -17.519 -3.957 10.012 1.00 96.44 215 LYS A O 1
ATOM 1689 N N . MET A 1 216 ? -18.882 -2.616 8.865 1.00 95.44 216 MET A N 1
ATOM 1690 C CA . MET A 1 216 ? -17.823 -1.877 8.155 1.00 95.44 216 MET A CA 1
ATOM 1691 C C . MET A 1 216 ? -16.713 -1.334 9.070 1.00 95.44 216 MET A C 1
ATOM 1693 O O . MET A 1 216 ? -15.560 -1.224 8.655 1.00 95.44 216 MET A O 1
ATOM 1697 N N . VAL A 1 217 ? -17.053 -0.995 10.317 1.00 95.88 217 VAL A N 1
ATOM 1698 C CA . VAL A 1 217 ? -16.107 -0.461 11.304 1.00 95.88 217 VAL A CA 1
ATOM 1699 C C . VAL A 1 217 ? -14.982 -1.443 11.647 1.00 95.88 217 VAL A C 1
ATOM 1701 O O . VAL A 1 217 ? -13.881 -1.002 11.967 1.00 95.88 217 VAL A O 1
ATOM 1704 N N . PHE A 1 218 ? -15.215 -2.748 11.481 1.00 98.00 218 PHE A N 1
ATOM 1705 C CA . PHE A 1 218 ? -14.207 -3.795 11.637 1.00 98.00 218 PHE A CA 1
ATOM 1706 C C . PHE A 1 218 ? -13.019 -3.599 10.688 1.00 98.00 218 PHE A C 1
ATOM 1708 O O . PHE A 1 218 ? -11.864 -3.613 11.106 1.00 98.00 218 PHE A O 1
ATOM 1715 N N . ILE A 1 219 ? -13.292 -3.303 9.412 1.00 97.88 219 ILE A N 1
ATOM 1716 C CA . ILE A 1 219 ? -12.251 -3.024 8.412 1.00 97.88 219 ILE A CA 1
ATOM 1717 C C . ILE A 1 219 ? -11.474 -1.750 8.754 1.00 97.88 219 ILE A C 1
ATOM 1719 O O . ILE A 1 219 ? -10.250 -1.711 8.606 1.00 97.88 219 ILE A O 1
ATOM 1723 N N . THR A 1 220 ? -12.163 -0.717 9.242 1.00 96.31 220 THR A N 1
ATOM 1724 C CA . THR A 1 220 ? -11.514 0.518 9.700 1.00 96.31 220 THR A CA 1
ATOM 1725 C C . THR A 1 220 ? -10.609 0.251 10.908 1.00 96.31 220 THR A C 1
ATOM 1727 O O . THR A 1 220 ? -9.506 0.787 10.971 1.00 96.31 220 THR A O 1
ATOM 1730 N N . ALA A 1 221 ? -11.021 -0.612 11.841 1.00 96.88 221 ALA A N 1
ATOM 1731 C CA . ALA A 1 221 ? -10.195 -1.010 12.979 1.00 96.88 221 ALA A CA 1
ATOM 1732 C C . ALA A 1 221 ? -8.948 -1.797 12.539 1.00 96.88 221 ALA A C 1
ATOM 1734 O O . ALA A 1 221 ? -7.837 -1.414 12.910 1.00 96.88 221 ALA A O 1
ATOM 1735 N N . ILE A 1 222 ? -9.096 -2.800 11.661 1.00 97.75 222 ILE A N 1
ATOM 1736 C CA . ILE A 1 222 ? -7.960 -3.540 11.078 1.00 97.75 222 ILE A CA 1
ATOM 1737 C C . ILE A 1 222 ? -6.960 -2.575 10.438 1.00 97.75 222 ILE A C 1
ATOM 1739 O O . ILE A 1 222 ? -5.756 -2.677 10.666 1.00 97.75 222 ILE A O 1
ATOM 1743 N N . GLN A 1 223 ? -7.446 -1.613 9.654 1.00 95.94 223 GLN A N 1
ATOM 1744 C CA . GLN A 1 223 ? -6.610 -0.603 9.010 1.00 95.94 223 GLN A CA 1
ATOM 1745 C C . GLN A 1 223 ? -5.822 0.242 10.021 1.00 95.94 223 GLN A C 1
ATOM 1747 O O . GLN A 1 223 ? -4.631 0.496 9.813 1.00 95.94 223 GLN A O 1
ATOM 1752 N N . VAL A 1 224 ? -6.459 0.667 11.113 1.00 95.31 224 VAL A N 1
ATOM 1753 C CA . VAL A 1 224 ? -5.813 1.439 12.183 1.00 95.31 224 VAL A CA 1
ATOM 1754 C C . VAL A 1 224 ? -4.717 0.615 12.858 1.00 95.31 224 VAL A C 1
ATOM 1756 O O . VAL A 1 224 ? -3.585 1.088 12.969 1.00 95.31 224 VAL A O 1
ATOM 1759 N N . PHE A 1 225 ? -5.013 -0.630 13.235 1.00 95.69 225 PHE A N 1
ATOM 1760 C CA . PHE A 1 225 ? -4.066 -1.526 13.906 1.00 95.69 225 PHE A CA 1
ATOM 1761 C C . PHE A 1 225 ? -2.889 -1.872 12.980 1.00 95.69 225 PHE A C 1
ATOM 1763 O O . PHE A 1 225 ? -1.728 -1.802 13.381 1.00 95.69 225 PHE A O 1
ATOM 1770 N N . ALA A 1 226 ? -3.167 -2.126 11.699 1.00 95.56 226 ALA A N 1
ATOM 1771 C CA . ALA A 1 226 ? -2.161 -2.352 10.662 1.00 95.56 226 ALA A CA 1
ATOM 1772 C C . ALA A 1 226 ? -1.205 -1.168 10.455 1.00 95.56 226 ALA A C 1
ATOM 1774 O O . ALA A 1 226 ? -0.068 -1.372 10.020 1.00 95.56 226 ALA A O 1
ATOM 1775 N N . GLY A 1 227 ? -1.661 0.056 10.740 1.00 92.62 227 GLY A N 1
ATOM 1776 C CA . GLY A 1 227 ? -0.877 1.285 10.618 1.00 92.62 227 GLY A CA 1
ATOM 1777 C C . GLY A 1 227 ? 0.088 1.552 11.777 1.00 92.62 227 GLY A C 1
ATOM 1778 O O . GLY A 1 227 ? 0.830 2.529 11.718 1.00 92.62 227 GLY A O 1
ATOM 1779 N N . MET A 1 228 ? 0.090 0.720 12.823 1.00 91.44 228 MET A N 1
ATOM 1780 C CA . MET A 1 228 ? 0.890 0.914 14.036 1.00 91.44 228 MET A CA 1
ATOM 1781 C C . MET A 1 228 ? 1.754 -0.318 14.355 1.00 91.44 228 MET A C 1
ATOM 1783 O O . MET A 1 228 ? 1.604 -1.392 13.762 1.00 91.44 228 MET A O 1
ATOM 1787 N N . SER A 1 229 ? 2.707 -0.158 15.279 1.00 91.56 229 SER A N 1
ATOM 1788 C CA . SER A 1 229 ? 3.369 -1.304 15.910 1.00 91.56 229 SER A CA 1
ATOM 1789 C C . SER A 1 229 ? 2.444 -1.941 16.948 1.00 91.56 229 SER A C 1
ATOM 1791 O O . SER A 1 229 ? 1.534 -1.279 17.454 1.00 91.56 229 SER A O 1
ATOM 1793 N N . LYS A 1 230 ? 2.713 -3.208 17.289 1.00 90.94 230 LYS A N 1
ATOM 1794 C CA . LYS A 1 230 ? 1.963 -3.942 18.314 1.00 90.94 230 LYS A CA 1
ATOM 1795 C C . LYS A 1 230 ? 1.924 -3.196 19.645 1.00 90.94 230 LYS A C 1
ATOM 1797 O O . LYS A 1 230 ? 0.855 -2.807 20.097 1.00 90.94 230 LYS A O 1
ATOM 1802 N N . SER A 1 231 ? 3.103 -2.857 20.162 1.00 91.25 231 SER A N 1
ATOM 1803 C CA . SER A 1 231 ? 3.246 -2.107 21.411 1.00 91.25 231 SER A CA 1
ATOM 1804 C C . SER A 1 231 ? 2.476 -0.783 21.416 1.00 91.25 231 SER A C 1
ATOM 1806 O O . SER A 1 231 ? 1.878 -0.421 22.423 1.00 91.25 231 SER A O 1
ATOM 1808 N N . THR A 1 232 ? 2.442 -0.060 20.289 1.00 91.06 232 THR A N 1
ATOM 1809 C CA . THR A 1 232 ? 1.728 1.222 20.202 1.00 91.06 232 THR A CA 1
ATOM 1810 C C . THR A 1 232 ? 0.217 1.043 20.261 1.00 91.06 232 THR A C 1
ATOM 1812 O O . THR A 1 232 ? -0.458 1.817 20.942 1.00 91.06 232 THR A O 1
ATOM 1815 N N . TRP A 1 233 ? -0.345 0.079 19.525 1.00 88.44 233 TRP A N 1
ATOM 1816 C CA . TRP A 1 233 ? -1.794 -0.106 19.566 1.00 88.44 233 TRP A CA 1
ATOM 1817 C C . TRP A 1 233 ? -2.231 -0.755 20.884 1.00 88.44 233 TRP A C 1
ATOM 1819 O O . TRP A 1 233 ? -3.260 -0.346 21.411 1.00 88.44 233 TRP A O 1
ATOM 1829 N N . GLU A 1 234 ? -1.430 -1.644 21.483 1.00 89.00 234 GLU A N 1
ATOM 1830 C CA . GLU A 1 234 ? -1.685 -2.191 22.824 1.00 89.00 234 GLU A CA 1
ATOM 1831 C C . GLU A 1 234 ? -1.712 -1.082 23.874 1.00 89.00 234 GLU A C 1
ATOM 1833 O O . GLU A 1 234 ? -2.679 -0.975 24.625 1.00 89.00 234 GLU A O 1
ATOM 1838 N N . GLN A 1 235 ? -0.712 -0.191 23.872 1.00 87.56 235 GLN A N 1
ATOM 1839 C CA . GLN A 1 235 ? -0.679 0.982 24.750 1.00 87.56 235 GLN A CA 1
ATOM 1840 C C . GLN A 1 235 ? -1.961 1.817 24.637 1.00 87.56 235 GLN A C 1
ATOM 1842 O O . GLN A 1 235 ? -2.502 2.276 25.639 1.00 87.56 235 GLN A O 1
ATOM 1847 N N . LYS A 1 236 ? -2.481 2.004 23.421 1.00 87.94 236 LYS A N 1
ATOM 1848 C CA . LYS A 1 236 ? -3.695 2.796 23.193 1.00 87.94 236 LYS A CA 1
ATOM 1849 C C . LYS A 1 236 ? -4.976 2.058 23.560 1.00 87.94 236 LYS A C 1
ATOM 1851 O O . LYS A 1 236 ? -5.888 2.690 24.081 1.00 87.94 236 LYS A O 1
ATOM 1856 N N . TRP A 1 237 ? -5.068 0.773 23.242 1.00 86.81 237 TRP A N 1
ATOM 1857 C CA . TRP A 1 237 ? -6.300 0.005 23.382 1.00 86.81 237 TRP A CA 1
ATOM 1858 C C . TRP A 1 237 ? -6.454 -0.615 24.769 1.00 86.81 237 TRP A C 1
ATOM 1860 O O . TRP A 1 237 ? -7.506 -0.487 25.381 1.00 86.81 237 TRP A O 1
ATOM 1870 N N . ARG A 1 238 ? -5.400 -1.266 25.268 1.00 80.94 238 ARG A N 1
ATOM 1871 C CA . ARG A 1 238 ? -5.422 -2.041 26.516 1.00 80.94 238 ARG A CA 1
ATOM 1872 C C . ARG A 1 238 ? -5.008 -1.224 27.739 1.00 80.94 238 ARG A C 1
ATOM 1874 O O . ARG A 1 238 ? -5.334 -1.607 28.854 1.00 80.94 238 ARG A O 1
ATOM 1881 N N . PHE A 1 239 ? -4.288 -0.122 27.531 1.00 79.06 239 PHE A N 1
ATOM 1882 C CA . PHE A 1 239 ? -3.746 0.691 28.615 1.00 79.06 239 PHE A CA 1
ATOM 1883 C C . PHE A 1 239 ? -4.284 2.128 28.554 1.00 79.06 239 PHE A C 1
ATOM 1885 O O . PHE A 1 239 ? -5.461 2.377 28.793 1.00 79.06 239 PHE A O 1
ATOM 1892 N N . THR A 1 240 ? -3.440 3.100 28.222 1.00 81.94 240 THR A N 1
ATOM 1893 C CA . THR A 1 240 ? -3.659 4.517 28.528 1.00 81.94 240 THR A CA 1
ATOM 1894 C C . THR A 1 240 ? -4.712 5.205 27.664 1.00 81.94 240 THR A C 1
ATOM 1896 O O . THR A 1 240 ? -5.331 6.165 28.115 1.00 81.94 240 THR A O 1
ATOM 1899 N N . GLY A 1 241 ? -4.920 4.768 26.420 1.00 81.00 241 GLY A N 1
ATOM 1900 C CA . GLY A 1 241 ? -5.811 5.470 25.490 1.00 81.00 241 GLY A CA 1
ATOM 1901 C C . GLY A 1 241 ? -7.292 5.280 25.815 1.00 81.00 241 GLY A C 1
ATOM 1902 O O . GLY A 1 241 ? -8.015 6.260 26.004 1.00 81.00 241 GLY A O 1
ATOM 1903 N N . VAL A 1 242 ? -7.742 4.028 25.887 1.00 86.00 242 VAL A N 1
ATOM 1904 C CA . VAL A 1 242 ? -9.125 3.694 26.252 1.00 86.00 242 VAL A CA 1
ATOM 1905 C C . VAL A 1 242 ? -9.399 4.043 27.712 1.00 86.00 242 VAL A C 1
ATOM 1907 O O . VAL A 1 242 ? -10.450 4.619 27.971 1.00 86.00 242 VAL A O 1
ATOM 1910 N N . ASP A 1 243 ? -8.456 3.814 28.634 1.00 87.38 243 ASP A N 1
ATOM 1911 C CA . ASP A 1 243 ? -8.577 4.261 30.032 1.00 87.38 243 ASP A CA 1
ATOM 1912 C C . ASP A 1 243 ? -8.838 5.771 30.122 1.00 87.38 243 ASP A C 1
ATOM 1914 O O . ASP A 1 243 ? -9.805 6.206 30.743 1.00 87.38 243 ASP A O 1
ATOM 1918 N N . PHE A 1 244 ? -8.050 6.586 29.413 1.00 88.75 244 PHE A N 1
ATOM 1919 C CA . PHE A 1 244 ? -8.269 8.028 29.373 1.00 88.75 244 PHE A CA 1
ATOM 1920 C C . PHE A 1 244 ? -9.678 8.377 28.868 1.00 88.75 244 PHE A C 1
ATOM 1922 O O . PHE A 1 244 ? -10.380 9.174 29.489 1.00 88.75 244 PHE A O 1
ATOM 1929 N N . LEU A 1 245 ? -10.119 7.782 27.757 1.00 87.88 245 LEU A N 1
ATOM 1930 C CA . LEU A 1 245 ? -11.420 8.094 27.159 1.00 87.88 245 LEU A CA 1
ATOM 1931 C C . LEU A 1 245 ? -12.598 7.606 28.015 1.00 87.88 245 LEU A C 1
ATOM 1933 O O . LEU A 1 245 ? -13.587 8.319 28.164 1.00 87.88 245 LEU A O 1
ATOM 1937 N N . VAL A 1 246 ? -12.508 6.414 28.592 1.00 89.69 246 VAL A N 1
ATOM 1938 C CA . VAL A 1 246 ? -13.593 5.842 29.393 1.00 89.69 246 VAL A CA 1
ATOM 1939 C C . VAL A 1 246 ? -13.589 6.447 30.792 1.00 89.69 246 VAL A C 1
ATOM 1941 O O . VAL A 1 246 ? -14.568 7.076 31.183 1.00 89.69 246 VAL A O 1
ATOM 1944 N N . ASN A 1 247 ? -12.473 6.353 31.513 1.00 87.50 247 ASN A N 1
ATOM 1945 C CA . ASN A 1 247 ? -12.410 6.700 32.931 1.00 87.50 247 ASN A CA 1
ATOM 1946 C C . ASN A 1 247 ? -12.227 8.206 33.164 1.00 87.50 247 ASN A C 1
ATOM 1948 O O . ASN A 1 247 ? -12.872 8.770 34.044 1.00 87.50 247 ASN A O 1
ATOM 1952 N N . LYS A 1 248 ? -11.409 8.909 32.362 1.00 87.50 248 LYS A N 1
ATOM 1953 C CA . LYS A 1 248 ? -11.206 10.366 32.549 1.00 87.50 248 LYS A CA 1
ATOM 1954 C C . LYS A 1 248 ? -12.200 11.232 31.778 1.00 87.50 248 LYS A C 1
ATOM 1956 O O . LYS A 1 248 ? -12.573 12.315 32.254 1.00 87.50 248 LYS A O 1
ATOM 1961 N N . MET A 1 249 ? -12.622 10.790 30.591 1.00 86.19 249 MET A N 1
ATOM 1962 C CA . MET A 1 249 ? -13.574 11.534 29.754 1.00 86.19 249 MET A CA 1
ATOM 1963 C C . MET A 1 249 ? -15.026 11.070 29.908 1.00 86.19 249 MET A C 1
ATOM 1965 O O . MET A 1 249 ? -15.919 11.782 29.450 1.00 86.19 249 MET A O 1
ATOM 1969 N N . GLY A 1 250 ? -15.282 9.929 30.556 1.00 85.56 250 GLY A N 1
ATOM 1970 C CA . GLY A 1 250 ? -16.633 9.406 30.779 1.00 85.56 250 GLY A CA 1
ATOM 1971 C C . GLY A 1 250 ? -17.298 8.848 29.517 1.00 85.56 250 GLY A C 1
ATOM 1972 O O . GLY A 1 250 ? -18.526 8.796 29.434 1.00 85.56 250 GLY A O 1
ATOM 1973 N N . TRP A 1 251 ? -16.529 8.496 28.483 1.00 88.62 251 TRP A N 1
ATOM 1974 C CA . TRP A 1 251 ? -17.095 7.996 27.230 1.00 88.62 251 TRP A CA 1
ATOM 1975 C C . TRP A 1 251 ? -17.449 6.516 27.334 1.00 88.62 251 TRP A C 1
ATOM 1977 O O . TRP A 1 251 ? -16.720 5.713 27.907 1.00 88.62 251 TRP A O 1
ATOM 1987 N N . LYS A 1 252 ? -18.548 6.118 26.688 1.00 89.75 252 LYS A N 1
ATOM 1988 C CA . LYS A 1 252 ? -18.891 4.698 26.555 1.00 89.75 252 LYS A CA 1
ATOM 1989 C C . LYS A 1 252 ? -17.915 4.013 25.599 1.00 89.75 252 LYS A C 1
ATOM 1991 O O . LYS A 1 252 ? -17.681 4.520 24.501 1.00 89.75 252 LYS A O 1
ATOM 1996 N N . LEU A 1 253 ? -17.445 2.813 25.946 1.00 88.25 253 LEU A N 1
ATOM 1997 C CA . LEU A 1 253 ? -16.579 2.007 25.073 1.00 88.25 253 LEU A CA 1
ATOM 1998 C C . LEU A 1 253 ? -17.206 1.777 23.683 1.00 88.25 253 LEU A C 1
ATOM 2000 O O . LEU A 1 253 ? -16.534 1.896 22.661 1.00 88.25 253 LEU A O 1
ATOM 2004 N N . SER A 1 254 ? -18.526 1.580 23.622 1.00 89.69 254 SER A N 1
ATOM 2005 C CA . SER A 1 254 ? -19.277 1.458 22.363 1.00 89.69 254 SER A CA 1
ATOM 2006 C C . SER A 1 254 ? -19.227 2.714 21.478 1.00 89.69 254 SER A C 1
ATOM 2008 O O . SER A 1 254 ? -19.424 2.632 20.266 1.00 89.69 254 SER A O 1
ATOM 2010 N N . ALA A 1 255 ? -18.972 3.901 22.036 1.00 88.69 255 ALA A N 1
ATOM 2011 C CA . ALA A 1 255 ? -18.721 5.111 21.251 1.00 88.69 255 ALA A CA 1
ATOM 2012 C C . ALA A 1 255 ? -17.323 5.094 20.615 1.00 88.69 255 ALA A C 1
ATOM 2014 O O . ALA A 1 255 ? -17.186 5.482 19.457 1.00 88.69 255 ALA A O 1
ATOM 2015 N N . ILE A 1 256 ? -16.316 4.579 21.327 1.00 87.38 256 ILE A N 1
ATOM 2016 C CA . ILE A 1 256 ? -14.941 4.439 20.824 1.00 87.38 256 ILE A CA 1
ATOM 2017 C C . ILE A 1 256 ? -14.895 3.402 19.694 1.00 87.38 256 ILE A C 1
ATOM 2019 O O . ILE A 1 256 ? -14.370 3.687 18.617 1.00 87.38 256 ILE A O 1
ATOM 2023 N N . ILE A 1 257 ? -15.530 2.240 19.897 1.00 89.56 257 ILE A N 1
ATOM 2024 C CA . ILE A 1 257 ? -15.620 1.154 18.902 1.00 89.56 257 ILE A CA 1
ATOM 2025 C C . ILE A 1 257 ? -16.282 1.627 17.602 1.00 89.56 257 ILE A C 1
ATOM 2027 O O . ILE A 1 257 ? -15.910 1.179 16.524 1.00 89.56 257 ILE A O 1
ATOM 2031 N N . ARG A 1 258 ? -17.228 2.574 17.661 1.00 90.19 258 ARG A N 1
ATOM 2032 C CA . ARG A 1 258 ? -17.871 3.128 16.456 1.00 90.19 258 ARG A CA 1
ATOM 2033 C C . ARG A 1 258 ? -16.930 3.970 15.590 1.00 90.19 258 ARG A C 1
ATOM 2035 O O . ARG A 1 258 ? -17.212 4.147 14.406 1.00 90.19 258 ARG A O 1
ATOM 2042 N N . VAL A 1 259 ? -15.835 4.494 16.149 1.00 87.94 259 VAL A N 1
ATOM 2043 C CA . VAL A 1 259 ? -14.933 5.430 15.458 1.00 87.94 259 VAL A CA 1
ATOM 2044 C C . VAL A 1 259 ? -13.455 5.098 15.743 1.00 87.94 259 VAL A C 1
ATOM 2046 O O . VAL A 1 259 ? -12.716 5.929 16.285 1.00 87.94 259 VAL A O 1
ATOM 2049 N N . PRO A 1 260 ? -12.962 3.912 15.329 1.00 89.38 260 PRO A N 1
ATOM 2050 C CA . PRO A 1 260 ? -11.612 3.443 15.657 1.00 89.38 260 PRO A CA 1
ATOM 2051 C C . PRO A 1 260 ? -10.508 4.317 15.057 1.00 89.38 260 PRO A C 1
ATOM 2053 O O . PRO A 1 260 ? -9.389 4.336 15.562 1.00 89.38 260 PRO A O 1
ATOM 2056 N N . ILE A 1 261 ? -10.809 5.094 14.009 1.00 87.94 261 ILE A N 1
ATOM 2057 C CA . ILE A 1 261 ? -9.835 5.989 13.368 1.00 87.94 261 ILE A CA 1
ATOM 2058 C C . ILE A 1 261 ? -9.270 7.038 14.333 1.00 87.94 261 ILE A C 1
ATOM 2060 O O . ILE A 1 261 ? -8.138 7.487 14.160 1.00 87.94 261 ILE A O 1
ATOM 2064 N N . THR A 1 262 ? -10.019 7.389 15.384 1.00 84.31 262 THR A N 1
ATOM 2065 C CA . THR A 1 262 ? -9.554 8.302 16.437 1.00 84.31 262 THR A CA 1
ATOM 2066 C C . THR A 1 262 ? -8.310 7.772 17.147 1.00 84.31 262 THR A C 1
ATOM 2068 O O . THR A 1 262 ? -7.400 8.546 17.444 1.00 84.31 262 THR A O 1
ATOM 2071 N N . LEU A 1 263 ? -8.204 6.452 17.312 1.00 84.88 263 LEU A N 1
ATOM 2072 C CA . LEU A 1 263 ? -7.047 5.788 17.909 1.00 84.88 263 LEU A CA 1
ATOM 2073 C C . LEU A 1 263 ? -5.823 5.793 16.992 1.00 84.88 263 LEU A C 1
ATOM 2075 O O . LEU A 1 263 ? -4.704 5.592 17.457 1.00 84.88 263 LEU A O 1
ATOM 2079 N N . GLY A 1 264 ? -5.992 6.098 15.704 1.00 86.75 264 GLY A N 1
ATOM 2080 C CA . GLY A 1 264 ? -4.876 6.328 14.789 1.00 86.75 264 GLY A CA 1
ATOM 2081 C C . GLY A 1 264 ? -4.052 7.575 15.138 1.00 86.75 264 GLY A C 1
ATOM 2082 O O . GLY A 1 264 ? -2.885 7.667 14.761 1.00 86.75 264 GLY A O 1
ATOM 2083 N N . TYR A 1 265 ? -4.602 8.532 15.895 1.00 88.81 265 TYR A N 1
ATOM 2084 C CA . TYR A 1 265 ? -3.882 9.747 16.285 1.00 88.81 265 TYR A CA 1
ATOM 2085 C C . TYR A 1 265 ? -2.971 9.541 17.502 1.00 88.81 265 TYR A C 1
ATOM 2087 O O . TYR A 1 265 ? -3.140 8.615 18.290 1.00 88.81 265 TYR A O 1
ATOM 2095 N N . SER A 1 266 ? -1.971 10.411 17.667 1.00 88.62 266 SER A N 1
ATOM 2096 C CA . SER A 1 266 ? -1.130 10.422 18.872 1.00 88.62 266 SER A CA 1
ATOM 2097 C C . SER A 1 266 ? -1.977 10.723 20.110 1.00 88.62 266 SER A C 1
ATOM 2099 O O . SER A 1 266 ? -2.711 11.715 20.125 1.00 88.62 266 SER A O 1
ATOM 2101 N N . LEU A 1 267 ? -1.849 9.882 21.139 1.00 86.38 267 LEU A N 1
ATOM 2102 C CA . LEU A 1 267 ? -2.582 10.042 22.390 1.00 86.38 267 LEU A CA 1
ATOM 2103 C C . LEU A 1 267 ? -2.239 11.385 23.048 1.00 86.38 267 LEU A C 1
ATOM 2105 O O . LEU A 1 267 ? -3.108 12.239 23.194 1.00 86.38 267 LEU A O 1
ATOM 2109 N N . GLU A 1 268 ? -0.957 11.607 23.325 1.00 88.62 268 GLU A N 1
ATOM 2110 C CA . GLU A 1 268 ? -0.451 12.793 24.023 1.00 88.62 268 GLU A CA 1
ATOM 2111 C C . GLU A 1 268 ? -0.572 14.075 23.198 1.00 88.62 268 GLU A C 1
ATOM 2113 O O . GLU A 1 268 ? -0.979 15.111 23.712 1.00 88.62 268 GLU A O 1
ATOM 2118 N N . LYS A 1 269 ? -0.254 14.022 21.898 1.00 92.00 269 LYS A N 1
ATOM 2119 C CA . LYS A 1 269 ? -0.180 15.239 21.071 1.00 92.00 269 LYS A CA 1
ATOM 2120 C C . LYS A 1 269 ? -1.513 15.651 20.458 1.00 92.00 269 LYS A C 1
ATOM 2122 O O . LYS A 1 269 ? -1.636 16.772 19.973 1.00 92.00 269 LYS A O 1
ATOM 2127 N N . ARG A 1 270 ? -2.489 14.741 20.361 1.00 91.69 270 ARG A N 1
ATOM 2128 C CA . ARG A 1 270 ? -3.737 15.000 19.621 1.00 91.69 270 ARG A CA 1
ATOM 2129 C C . ARG A 1 270 ? -4.992 14.615 20.381 1.00 91.69 270 ARG A C 1
ATOM 2131 O O . ARG A 1 270 ? -5.910 15.427 20.409 1.00 91.69 270 ARG A O 1
ATOM 2138 N N . ILE A 1 271 ? -5.065 13.409 20.940 1.00 89.12 271 ILE A N 1
ATOM 2139 C CA . ILE A 1 271 ? -6.301 12.926 21.572 1.00 89.12 271 ILE A CA 1
ATOM 2140 C C . ILE A 1 271 ? -6.526 13.653 22.899 1.00 89.12 271 ILE A C 1
ATOM 2142 O O . ILE A 1 271 ? -7.549 14.320 23.039 1.00 89.12 271 ILE A O 1
ATOM 2146 N N . ILE A 1 272 ? -5.559 13.597 23.822 1.00 89.81 272 ILE A N 1
ATOM 2147 C CA . ILE A 1 272 ? -5.674 14.195 25.160 1.00 89.81 272 ILE A CA 1
ATOM 2148 C C . ILE A 1 272 ? -5.977 15.700 25.082 1.00 89.81 272 ILE A C 1
ATOM 2150 O O . ILE A 1 272 ? -7.008 16.101 25.621 1.00 89.81 272 ILE A O 1
ATOM 2154 N N . PRO A 1 273 ? -5.202 16.541 24.360 1.00 92.56 273 PRO A N 1
ATOM 2155 C CA . PRO A 1 273 ? -5.448 17.983 24.350 1.00 92.56 273 PRO A CA 1
ATOM 2156 C C . PRO A 1 273 ? -6.840 18.346 23.821 1.00 92.56 273 PRO A C 1
ATOM 2158 O O . PRO A 1 273 ? -7.526 19.192 24.389 1.00 92.56 273 PRO A O 1
ATOM 2161 N N . ARG A 1 274 ? -7.298 17.672 22.757 1.00 91.44 274 ARG A N 1
ATOM 2162 C CA . ARG A 1 274 ? -8.606 17.953 22.145 1.00 91.44 274 ARG A CA 1
ATOM 2163 C C . ARG A 1 274 ? -9.763 17.473 23.008 1.00 91.44 274 ARG A C 1
ATOM 2165 O O . ARG A 1 274 ? -10.768 18.169 23.102 1.00 91.44 274 ARG A O 1
ATOM 2172 N N . CYS A 1 275 ? -9.618 16.313 23.642 1.00 88.56 275 CYS A N 1
ATOM 2173 C CA . CYS A 1 275 ? -10.622 15.794 24.560 1.00 88.56 275 CYS A CA 1
ATOM 2174 C C . CYS A 1 275 ? -10.756 16.708 25.782 1.00 88.56 275 CYS A C 1
ATOM 2176 O O . CYS A 1 275 ? -11.876 17.079 26.127 1.00 88.56 275 CYS A O 1
ATOM 2178 N N . SER A 1 276 ? -9.640 17.146 26.376 1.00 88.38 276 SER A N 1
ATOM 2179 C CA . SER A 1 276 ? -9.643 18.074 27.513 1.00 88.38 276 SER A CA 1
ATOM 2180 C C . SER A 1 276 ? -10.348 19.391 27.183 1.00 88.38 276 SER A C 1
ATOM 2182 O O . SER A 1 276 ? -11.222 19.816 27.935 1.00 88.38 276 SER A O 1
ATOM 2184 N N . VAL A 1 277 ? -10.053 19.994 26.025 1.00 90.88 277 VAL A N 1
ATOM 2185 C CA . VAL A 1 277 ? -10.767 21.196 25.556 1.00 90.88 277 VAL A CA 1
ATOM 2186 C C . VAL A 1 277 ? -12.255 20.910 25.354 1.00 90.88 277 VAL A C 1
ATOM 2188 O O . VAL A 1 277 ? -13.094 21.677 25.819 1.00 90.88 277 VAL A O 1
ATOM 2191 N N . GLY A 1 278 ? -12.600 19.786 24.718 1.00 86.50 278 GLY A N 1
ATOM 2192 C CA . GLY A 1 278 ? -13.990 19.370 24.535 1.00 86.50 278 GLY A CA 1
ATOM 2193 C C . GLY A 1 278 ? -14.752 19.261 25.859 1.00 86.50 278 GLY A C 1
ATOM 2194 O O . GLY A 1 278 ? -15.867 19.764 25.958 1.00 86.50 278 GLY A O 1
ATOM 2195 N N . LYS A 1 279 ? -14.136 18.689 26.901 1.00 84.81 279 LYS A N 1
ATOM 2196 C CA . LYS A 1 279 ? -14.732 18.591 28.243 1.00 84.81 279 LYS A CA 1
ATOM 2197 C C . LYS A 1 279 ? -14.989 19.963 28.857 1.00 84.81 279 LYS A C 1
ATOM 2199 O O . LYS A 1 279 ? -16.087 20.191 29.350 1.00 84.81 279 LYS A O 1
ATOM 2204 N N . VAL A 1 280 ? -14.030 20.886 28.768 1.00 87.62 280 VAL A N 1
ATOM 2205 C CA . VAL A 1 280 ? -14.205 22.267 29.254 1.00 87.62 280 VAL A CA 1
ATOM 2206 C C . VAL A 1 280 ? -15.345 22.970 28.517 1.00 87.62 280 VAL A C 1
ATOM 2208 O O . VAL A 1 280 ? -16.193 23.588 29.150 1.00 87.62 280 VAL A O 1
ATOM 2211 N N . LEU A 1 281 ? -15.416 22.845 27.190 1.00 85.94 281 LEU A N 1
ATOM 2212 C CA . LEU A 1 281 ? -16.475 23.473 26.395 1.00 85.94 281 LEU A CA 1
ATOM 2213 C C . LEU A 1 281 ? -17.860 22.890 26.695 1.00 85.94 281 LEU A C 1
ATOM 2215 O O . LEU A 1 281 ? -18.820 23.648 26.808 1.00 85.94 281 LEU A O 1
ATOM 2219 N N . ILE A 1 282 ? -17.965 21.567 26.860 1.00 83.69 282 ILE A N 1
ATOM 2220 C CA . ILE A 1 282 ? -19.218 20.902 27.243 1.00 83.69 282 ILE A CA 1
ATOM 2221 C C . ILE A 1 282 ? -19.666 21.379 28.626 1.00 83.69 282 ILE A C 1
ATOM 2223 O O . ILE A 1 282 ? -20.825 21.754 28.786 1.00 83.69 282 ILE A O 1
ATOM 2227 N N . LEU A 1 283 ? -18.752 21.420 29.602 1.00 85.19 283 LEU A N 1
ATOM 2228 C CA . LEU A 1 283 ? -19.044 21.919 30.947 1.00 85.19 283 LEU A CA 1
ATOM 2229 C C . LEU A 1 283 ? -19.479 23.387 30.915 1.00 85.19 283 LEU A C 1
ATOM 2231 O O . LEU A 1 283 ? -20.506 23.727 31.491 1.00 85.19 283 LEU A O 1
ATOM 2235 N N . LYS A 1 284 ? -18.768 24.244 30.176 1.00 86.81 284 LYS A N 1
ATOM 2236 C CA . LYS A 1 284 ? -19.136 25.655 30.012 1.00 86.81 284 LYS A CA 1
ATOM 2237 C C . LYS A 1 284 ? -20.523 25.814 29.387 1.00 86.81 284 LYS A C 1
ATOM 2239 O O . LYS A 1 284 ? -21.317 26.621 29.859 1.00 86.81 284 LYS A O 1
ATOM 2244 N N . GLY A 1 285 ? -20.828 25.043 28.343 1.00 85.81 285 GLY A N 1
ATOM 2245 C CA . GLY A 1 285 ? -22.145 25.043 27.705 1.00 85.81 285 GLY A CA 1
ATOM 2246 C C . GLY A 1 285 ? -23.254 24.569 28.647 1.00 85.81 285 GLY A C 1
ATOM 2247 O O . GLY A 1 285 ? -24.325 25.170 28.679 1.00 85.81 285 GLY A O 1
ATOM 2248 N N . PHE A 1 286 ? -22.985 23.539 29.454 1.00 86.44 286 PHE A N 1
ATOM 2249 C CA . PHE A 1 286 ? -23.904 23.062 30.487 1.00 86.44 286 PHE A CA 1
ATOM 2250 C C . PHE A 1 286 ? -24.178 24.145 31.537 1.00 86.44 286 PHE A C 1
ATOM 2252 O O . PHE A 1 286 ? -25.335 24.441 31.822 1.00 86.44 286 PHE A O 1
ATOM 2259 N N . VAL A 1 287 ? -23.129 24.791 32.049 1.00 86.31 287 VAL A N 1
ATOM 2260 C CA . VAL A 1 287 ? -23.244 25.892 33.016 1.00 86.31 287 VAL A CA 1
ATOM 2261 C C . VAL A 1 287 ? -24.088 27.021 32.439 1.00 86.31 287 VAL A C 1
ATOM 2263 O O . VAL A 1 287 ? -25.075 27.400 33.054 1.00 86.31 287 VAL A O 1
ATOM 2266 N N . ILE A 1 288 ? -23.790 27.492 31.224 1.00 86.56 288 ILE A N 1
ATOM 2267 C CA . ILE A 1 288 ? -24.568 28.558 30.568 1.00 86.56 288 ILE A CA 1
ATOM 2268 C C . ILE A 1 288 ? -26.043 28.166 30.417 1.00 86.56 288 ILE A C 1
ATOM 2270 O O . ILE A 1 288 ? -26.925 28.997 30.620 1.00 86.56 288 ILE A O 1
ATOM 2274 N N . LYS A 1 289 ? -26.329 26.905 30.075 1.00 87.56 289 LYS A N 1
ATOM 2275 C CA . LYS A 1 289 ? -27.701 26.427 29.878 1.00 87.56 289 LYS A CA 1
ATOM 2276 C C . LYS A 1 289 ? -28.514 26.405 31.177 1.00 87.56 289 LYS A C 1
ATOM 2278 O O . LYS A 1 289 ? -29.708 26.684 31.133 1.00 87.56 289 LYS A O 1
ATOM 2283 N N . TYR A 1 290 ? -27.891 26.070 32.307 1.00 86.69 290 TYR A N 1
ATOM 2284 C CA . TYR A 1 290 ? -28.592 25.845 33.578 1.00 86.69 290 TYR A CA 1
ATOM 2285 C C . TYR A 1 290 ? -28.337 26.914 34.646 1.00 86.69 290 TYR A C 1
ATOM 2287 O O . TYR A 1 290 ? -28.985 26.872 35.689 1.00 86.69 290 TYR A O 1
ATOM 2295 N N . GLN A 1 291 ? -27.474 27.904 34.396 1.00 83.94 291 GLN A N 1
ATOM 2296 C CA . GLN A 1 291 ? -27.140 28.956 35.370 1.00 83.94 291 GLN A CA 1
ATOM 2297 C C . GLN A 1 291 ? -28.366 29.732 35.874 1.00 83.94 291 GLN A C 1
ATOM 2299 O O . GLN A 1 291 ? -28.389 30.156 37.019 1.00 83.94 291 GLN A O 1
ATOM 2304 N N . ASN A 1 292 ? -29.416 29.882 35.060 1.00 84.81 292 ASN A N 1
ATOM 2305 C CA . ASN A 1 292 ? -30.634 30.582 35.482 1.00 84.81 292 ASN A CA 1
ATOM 2306 C C . ASN A 1 292 ? -31.518 29.732 36.409 1.00 84.81 292 ASN A C 1
ATOM 2308 O O . ASN A 1 292 ? -32.384 30.268 37.088 1.00 84.81 292 ASN A O 1
ATOM 2312 N N . HIS A 1 293 ? -31.358 28.408 36.393 1.00 87.56 293 HIS A N 1
ATOM 2313 C CA . HIS A 1 293 ? -32.124 27.478 37.233 1.00 87.56 293 HIS A CA 1
ATOM 2314 C C . HIS A 1 293 ? -31.337 27.096 38.485 1.00 87.56 293 HIS A C 1
ATOM 2316 O O . HIS A 1 293 ? -31.918 26.830 39.530 1.00 87.56 293 HIS A O 1
ATOM 2322 N N . ILE A 1 294 ? -30.008 27.088 38.377 1.00 84.50 294 ILE A N 1
ATOM 2323 C CA . ILE A 1 294 ? -29.082 26.819 39.470 1.00 84.50 294 ILE A CA 1
ATOM 2324 C C . ILE A 1 294 ? -27.991 27.904 39.413 1.00 84.50 294 ILE A C 1
ATOM 2326 O O . ILE A 1 294 ? -26.950 27.703 38.790 1.00 84.50 294 ILE A O 1
ATOM 2330 N N . PRO A 1 295 ? -28.197 29.074 40.041 1.00 79.69 295 PRO A N 1
ATOM 2331 C CA . PRO A 1 295 ? -27.230 30.181 39.993 1.00 79.69 295 PRO A CA 1
ATOM 2332 C C . PRO A 1 295 ? -25.842 29.815 40.538 1.00 79.69 295 PRO A C 1
ATOM 2334 O O . PRO A 1 295 ? -24.819 30.283 40.042 1.00 79.69 295 PRO A O 1
ATOM 2337 N N . GLN A 1 296 ? -25.801 28.897 41.506 1.00 82.00 296 GLN A N 1
ATOM 2338 C CA . GLN A 1 296 ? -24.581 28.391 42.145 1.00 82.00 296 GLN A CA 1
ATOM 2339 C C . GLN A 1 296 ? -23.654 27.629 41.178 1.00 82.00 296 GLN A C 1
ATOM 2341 O O . GLN A 1 296 ? -22.450 27.542 41.412 1.00 82.00 296 GLN A O 1
ATOM 2346 N N . LEU A 1 297 ? -24.189 27.111 40.065 1.00 81.00 297 LEU A N 1
ATOM 2347 C CA . LEU A 1 297 ? -23.441 26.337 39.065 1.00 81.00 297 LEU A CA 1
ATOM 2348 C C . LEU A 1 297 ? -22.373 27.190 38.360 1.00 81.00 297 LEU A C 1
ATOM 2350 O O . LEU A 1 297 ? -21.317 26.674 37.992 1.00 81.00 297 LEU A O 1
ATOM 2354 N N . LEU A 1 298 ? -22.622 28.496 38.198 1.00 81.25 298 LEU A N 1
ATOM 2355 C CA . LEU A 1 298 ? -21.657 29.424 37.608 1.00 81.25 298 LEU A CA 1
ATOM 2356 C C . LEU A 1 298 ? -20.470 29.678 38.548 1.00 81.25 298 LEU A C 1
ATOM 2358 O O . LEU A 1 298 ? -19.325 29.628 38.099 1.00 81.25 298 LEU A O 1
ATOM 2362 N N . ASN A 1 299 ? -20.740 29.894 39.836 1.00 81.62 299 ASN A N 1
ATOM 2363 C CA . ASN A 1 299 ? -19.711 30.132 40.853 1.00 81.62 299 ASN A CA 1
ATOM 2364 C C . A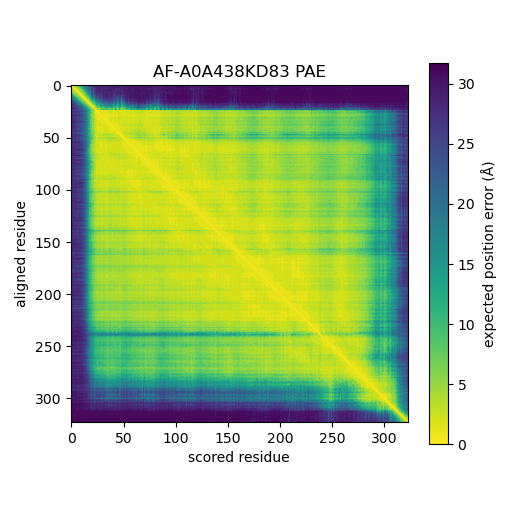SN A 1 299 ? -18.855 28.872 41.066 1.00 81.62 299 ASN A C 1
ATOM 2366 O O . ASN A 1 299 ? -17.629 28.955 41.109 1.00 81.62 299 ASN A O 1
ATOM 2370 N N . LEU A 1 300 ? -19.488 27.692 41.074 1.00 82.12 300 LEU A N 1
ATOM 2371 C CA . LEU A 1 300 ? -18.799 26.399 41.114 1.00 82.12 300 LEU A CA 1
ATOM 2372 C C . LEU A 1 300 ? -17.867 26.207 39.907 1.00 82.12 300 LEU A C 1
ATOM 2374 O O . LEU A 1 300 ? -16.720 25.797 40.057 1.00 82.12 300 LEU A O 1
ATOM 2378 N N . TYR A 1 301 ? -18.335 26.528 38.697 1.00 82.19 301 TYR A N 1
ATOM 2379 C CA . TYR A 1 301 ? -17.532 26.396 37.477 1.00 82.19 301 TYR A CA 1
ATOM 2380 C C . TYR A 1 301 ? -16.340 27.362 37.430 1.00 82.19 301 TYR A C 1
ATOM 2382 O O . TYR A 1 301 ? -15.284 27.009 36.906 1.00 82.19 301 TYR A O 1
ATOM 2390 N N . LYS A 1 302 ? -16.494 28.574 37.975 1.00 82.06 302 LYS A N 1
ATOM 2391 C CA . LYS A 1 302 ? -15.397 29.542 38.113 1.00 82.06 302 LYS A CA 1
ATOM 2392 C C . LYS A 1 302 ? -14.414 29.190 39.237 1.00 82.06 302 LYS A C 1
ATOM 2394 O O . LYS A 1 302 ? -13.353 29.803 39.302 1.00 82.06 302 LYS A O 1
ATOM 2399 N N . GLY A 1 303 ? -14.744 28.212 40.085 1.00 78.62 303 GLY A N 1
ATOM 2400 C CA . GLY A 1 303 ? -13.947 27.838 41.253 1.00 78.62 303 GLY A CA 1
ATOM 2401 C C . GLY A 1 303 ? -14.068 28.820 42.420 1.00 78.62 303 GLY A C 1
ATOM 2402 O O . GLY A 1 303 ? -13.200 28.836 43.283 1.00 78.62 303 GLY A O 1
ATOM 2403 N N . GLU A 1 304 ? -15.118 29.647 42.437 1.00 82.81 304 GLU A N 1
ATOM 2404 C CA . GLU A 1 304 ? -15.393 30.619 43.505 1.00 82.81 304 GLU A CA 1
ATOM 2405 C C . GLU A 1 304 ? -16.018 29.953 44.746 1.00 82.81 304 GLU A C 1
ATOM 2407 O O . GLU A 1 304 ? -15.957 30.515 45.833 1.00 82.81 304 GLU A O 1
ATOM 2412 N N . VAL A 1 305 ? -16.620 28.767 44.581 1.00 76.50 305 VAL A N 1
ATOM 2413 C CA . VAL A 1 305 ? -17.250 27.952 45.638 1.00 76.50 305 VAL A CA 1
ATOM 2414 C C . VAL A 1 305 ? -16.927 26.477 45.372 1.00 76.50 305 VAL A C 1
ATOM 2416 O O . VAL A 1 305 ? -16.939 26.049 44.215 1.00 76.50 305 VAL A O 1
ATOM 2419 N N . GLY A 1 306 ? -16.630 25.688 46.406 1.00 69.44 306 GLY A N 1
ATOM 2420 C CA . GLY A 1 306 ? -16.347 24.249 46.298 1.00 69.44 306 GLY A CA 1
ATOM 2421 C C . GLY A 1 306 ? -17.607 23.368 46.280 1.00 69.44 306 GLY A C 1
ATOM 2422 O O . GLY A 1 306 ? -18.639 23.730 46.833 1.00 69.44 306 GLY A O 1
ATOM 2423 N N . VAL A 1 307 ? -17.536 22.155 45.702 1.00 65.50 307 VAL A N 1
ATOM 2424 C CA . VAL A 1 307 ? -18.681 21.202 45.672 1.00 65.50 307 VAL A CA 1
ATOM 2425 C C . VAL A 1 307 ? -19.191 20.875 47.085 1.00 65.50 307 VAL A C 1
ATOM 2427 O O . VAL A 1 307 ? -20.394 20.749 47.295 1.00 65.50 307 VAL A O 1
ATOM 2430 N N . LEU A 1 308 ? -18.276 20.778 48.054 1.00 62.22 308 LEU A N 1
ATOM 2431 C CA . LEU A 1 308 ? -18.580 20.478 49.458 1.00 62.22 308 LEU A CA 1
ATOM 2432 C C . LEU A 1 308 ? -19.306 21.631 50.171 1.00 62.22 308 LEU A C 1
ATOM 2434 O O . LEU A 1 308 ? -20.051 21.395 51.115 1.00 62.22 308 LEU A O 1
ATOM 2438 N N . GLU A 1 309 ? -19.133 22.865 49.698 1.00 62.62 309 GLU A N 1
ATOM 2439 C CA . GLU A 1 309 ? -19.770 24.064 50.262 1.00 62.62 309 GLU A CA 1
ATOM 2440 C C . GLU A 1 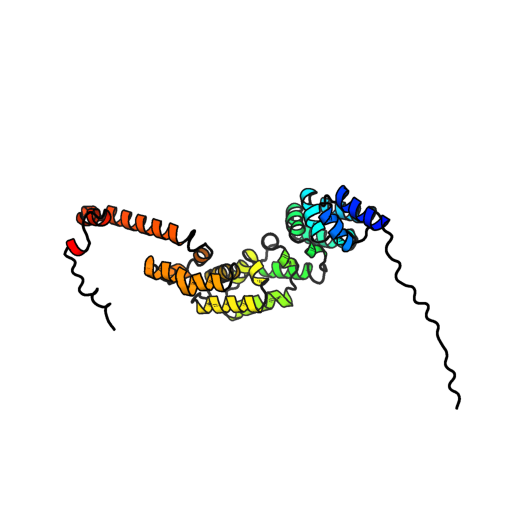309 ? -21.223 24.228 49.787 1.00 62.62 309 GLU A C 1
ATOM 2442 O O . GLU A 1 309 ? -21.975 25.020 50.346 1.00 62.62 309 GLU A O 1
ATOM 2447 N N . LEU A 1 310 ? -21.648 23.447 48.786 1.00 61.41 310 LEU A N 1
ATOM 2448 C CA . LEU A 1 310 ? -23.019 23.436 48.265 1.00 61.41 310 LEU A CA 1
ATOM 2449 C C . LEU A 1 310 ? -23.958 22.479 49.024 1.00 61.41 310 LEU A C 1
ATOM 2451 O O . LEU A 1 310 ? -25.098 22.289 48.607 1.00 61.41 310 LEU A O 1
ATOM 2455 N N . GLY A 1 311 ? -23.503 21.860 50.120 1.00 53.69 311 GLY A N 1
ATOM 2456 C CA . GLY A 1 311 ? -24.336 21.001 50.973 1.00 53.69 311 GLY A CA 1
ATOM 2457 C C . GLY A 1 311 ? -24.685 19.629 50.380 1.00 53.69 311 GLY A C 1
ATOM 2458 O O . GLY A 1 311 ? -25.447 18.880 50.987 1.00 53.69 311 GLY A O 1
ATOM 2459 N N . PHE A 1 312 ? -24.116 19.262 49.227 1.00 52.59 312 PHE A N 1
ATOM 2460 C CA . PHE A 1 312 ? -24.207 17.906 48.681 1.00 52.59 312 PHE A CA 1
ATOM 2461 C C . PHE A 1 312 ? -23.248 16.979 49.440 1.00 52.59 312 PHE A C 1
ATOM 2463 O O . PHE A 1 312 ? -22.140 16.696 48.988 1.00 52.59 312 PHE A O 1
ATOM 2470 N N . ALA A 1 313 ? -23.659 16.502 50.611 1.00 43.56 313 ALA A N 1
ATOM 2471 C CA . ALA A 1 313 ? -23.011 15.360 51.239 1.00 43.56 313 ALA A CA 1
ATOM 2472 C C . ALA A 1 313 ? -23.373 14.102 50.431 1.00 43.56 313 ALA A C 1
ATOM 2474 O O . ALA A 1 313 ? -24.486 13.595 50.532 1.00 43.56 313 ALA A O 1
ATOM 2475 N N . SER A 1 314 ? -22.467 13.607 49.585 1.00 46.19 314 SER A N 1
ATOM 2476 C CA . SER A 1 314 ? -22.605 12.252 49.045 1.00 46.19 314 SER A CA 1
ATOM 2477 C C . SER A 1 314 ? -22.006 11.267 50.048 1.00 46.19 314 SER A C 1
ATOM 2479 O O . SER A 1 314 ? -20.788 11.258 50.236 1.00 46.19 314 SER A O 1
ATOM 2481 N N . GLU A 1 315 ? -22.829 10.411 50.648 1.00 40.75 315 GLU A N 1
ATOM 2482 C CA . GLU A 1 315 ? -22.384 9.309 51.518 1.00 40.75 315 GLU A CA 1
ATOM 2483 C C . GLU A 1 315 ? -21.591 8.201 50.783 1.00 40.75 315 GLU A C 1
ATOM 2485 O O . GLU A 1 315 ? -21.157 7.244 51.410 1.00 40.75 315 GLU A O 1
ATOM 2490 N N . GLU A 1 316 ? -21.293 8.327 49.485 1.00 41.62 316 GLU A N 1
ATOM 2491 C CA . GLU A 1 316 ? -20.627 7.266 48.701 1.00 41.62 316 GLU A CA 1
ATOM 2492 C C . GLU A 1 316 ? -19.179 7.562 48.254 1.00 41.62 316 GLU A C 1
ATOM 2494 O O . GLU A 1 316 ? -18.632 6.854 47.412 1.00 41.62 316 GLU A O 1
ATOM 2499 N N . ILE A 1 317 ? -18.489 8.546 48.848 1.00 39.69 317 ILE A N 1
ATOM 2500 C CA . ILE A 1 317 ? -17.028 8.733 48.648 1.00 39.69 317 ILE A CA 1
ATOM 2501 C C . ILE A 1 317 ? -16.242 8.432 49.939 1.00 39.69 317 ILE A C 1
ATOM 2503 O O . ILE A 1 317 ? -15.206 9.026 50.220 1.00 39.69 317 ILE A O 1
ATOM 2507 N N . CYS A 1 318 ? -16.712 7.468 50.736 1.00 33.78 318 CYS A N 1
ATOM 2508 C CA . CYS A 1 318 ? -15.929 6.858 51.814 1.00 33.78 318 CYS A CA 1
ATOM 2509 C C . CYS A 1 318 ? -15.778 5.352 51.557 1.00 33.78 318 CYS A C 1
ATOM 2511 O O . CYS A 1 318 ? -16.394 4.517 52.206 1.00 33.78 318 CYS A O 1
ATOM 2513 N N . GLY A 1 319 ? -14.985 5.009 50.542 1.00 33.88 319 GLY A N 1
ATOM 2514 C CA . GLY A 1 319 ? -14.674 3.618 50.195 1.00 33.88 319 GLY A CA 1
ATOM 2515 C C . GLY A 1 319 ? -13.251 3.400 49.686 1.00 33.88 319 GLY A C 1
ATOM 2516 O O . GLY A 1 319 ? -12.952 2.341 49.151 1.00 33.88 319 GLY A O 1
ATOM 2517 N N . ILE A 1 320 ? -12.360 4.388 49.827 1.00 44.62 320 ILE A N 1
ATOM 2518 C CA . ILE A 1 320 ? -10.924 4.199 49.592 1.00 44.62 320 ILE A CA 1
ATOM 2519 C C . ILE A 1 320 ? -10.161 4.840 50.747 1.00 44.62 320 ILE A C 1
ATOM 2521 O O . ILE A 1 320 ? -9.776 6.007 50.682 1.00 44.62 320 ILE A O 1
ATOM 2525 N N . LYS A 1 321 ? -9.937 4.049 51.799 1.00 35.66 321 LYS A N 1
ATOM 2526 C CA . LYS A 1 321 ? -8.686 4.028 52.566 1.00 35.66 321 LYS A CA 1
ATOM 2527 C C . LYS A 1 321 ? -8.626 2.774 53.453 1.00 35.66 321 LYS A C 1
ATOM 2529 O O . LYS A 1 321 ? -9.470 2.600 54.318 1.00 35.66 321 LYS A O 1
ATOM 2534 N N . GLN A 1 322 ? -7.549 2.010 53.241 1.00 33.75 322 GLN A N 1
ATOM 2535 C CA . GLN A 1 322 ? -6.910 1.033 54.141 1.00 33.75 322 GLN A CA 1
ATOM 2536 C C . GLN A 1 322 ? -7.552 -0.360 54.292 1.00 33.75 322 GLN A C 1
ATOM 2538 O O . GLN A 1 322 ? -8.249 -0.627 55.263 1.00 33.75 322 GLN A O 1
ATOM 2543 N N . LEU A 1 323 ? -7.218 -1.277 53.374 1.00 33.50 323 LEU A N 1
ATOM 2544 C CA . LEU A 1 323 ? -6.245 -2.378 53.546 1.00 33.50 323 LEU A CA 1
ATOM 2545 C C . LEU A 1 323 ? -6.008 -3.066 52.195 1.00 33.50 323 LEU A C 1
ATOM 2547 O O . LEU A 1 323 ? -6.993 -3.225 51.441 1.00 33.50 323 LEU A O 1
#

Radius of gyration: 31.19 Å; Cα contacts (8 Å, |Δi|>4): 333; chains: 1; bounding box: 79×86×82 Å